Protein AF-W7TMN3-F1 (afdb_monomer_lite)

pLDDT: mean 76.14, std 17.93, range [36.78, 97.88]

Structure (mmCIF, N/CA/C/O backbone):
data_AF-W7TMN3-F1
#
_entry.id   AF-W7TMN3-F1
#
loop_
_atom_site.group_PDB
_atom_site.id
_atom_site.type_symbol
_atom_site.label_atom_id
_atom_site.label_alt_id
_atom_site.label_comp_id
_atom_site.label_asym_id
_atom_site.label_entity_id
_atom_site.label_seq_id
_atom_site.pdbx_PDB_ins_code
_atom_site.Cartn_x
_atom_site.Cartn_y
_atom_site.Cartn_z
_atom_site.occupancy
_atom_site.B_iso_or_equiv
_atom_site.auth_seq_id
_atom_site.auth_comp_id
_atom_site.auth_asym_id
_atom_site.auth_atom_id
_atom_site.pdbx_PDB_model_num
ATOM 1 N N . MET A 1 1 ? -14.476 29.965 60.003 1.00 55.06 1 MET A N 1
ATOM 2 C CA . MET A 1 1 ? -14.605 29.998 58.525 1.00 55.06 1 MET A CA 1
ATOM 3 C C . MET A 1 1 ? -13.441 29.318 57.793 1.00 55.06 1 MET A C 1
ATOM 5 O O . MET A 1 1 ? -13.710 28.668 56.795 1.00 55.06 1 MET A O 1
ATOM 9 N N . ALA A 1 2 ? -12.199 29.357 58.298 1.00 53.09 2 ALA A N 1
ATOM 10 C CA . ALA A 1 2 ? -11.033 28.747 57.635 1.00 53.09 2 ALA A CA 1
ATOM 11 C C . ALA A 1 2 ? -11.105 27.213 57.421 1.00 53.09 2 ALA A C 1
ATOM 13 O O . ALA A 1 2 ? -10.721 26.727 56.365 1.00 53.09 2 ALA A O 1
ATOM 14 N N . SER A 1 3 ? -11.663 26.445 58.366 1.00 49.44 3 SER A N 1
ATOM 15 C CA . SER A 1 3 ? -11.732 24.971 58.261 1.00 49.44 3 SER A CA 1
ATOM 16 C C . SER A 1 3 ? -12.619 24.472 57.104 1.00 49.44 3 SER A C 1
ATOM 18 O O . SER A 1 3 ? -12.283 23.483 56.460 1.00 49.44 3 SER A O 1
ATOM 20 N N . ARG A 1 4 ? -13.702 25.186 56.756 1.00 49.03 4 ARG A N 1
ATOM 21 C CA . ARG A 1 4 ? -14.599 24.778 55.656 1.00 49.03 4 ARG A CA 1
ATOM 22 C C . ARG A 1 4 ? -13.978 24.978 54.266 1.00 49.03 4 ARG A C 1
ATOM 24 O O . ARG A 1 4 ? -14.292 24.211 53.367 1.00 49.03 4 ARG A O 1
ATOM 31 N N . LEU A 1 5 ? -13.072 25.946 54.101 1.00 49.94 5 LEU A N 1
ATOM 32 C CA . LEU A 1 5 ? -12.351 26.179 52.840 1.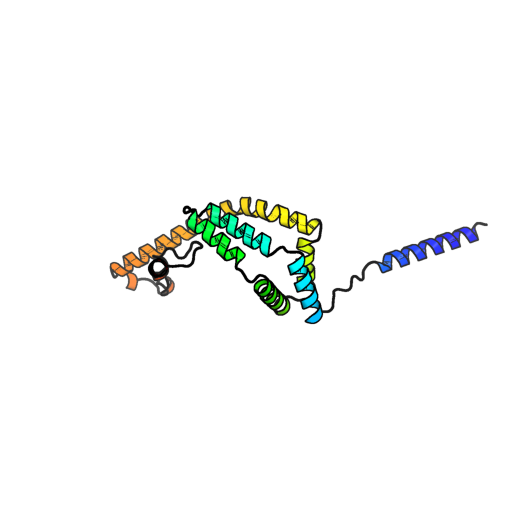00 49.94 5 LEU A CA 1
ATOM 33 C C . LEU A 1 5 ? -11.297 25.097 52.554 1.00 49.94 5 LEU A C 1
ATOM 35 O O . LEU A 1 5 ? -11.145 24.685 51.409 1.00 49.94 5 LEU A O 1
ATOM 39 N N . VAL A 1 6 ? -10.622 24.583 53.588 1.00 55.75 6 VAL A N 1
ATOM 40 C CA . VAL A 1 6 ? -9.603 23.526 53.438 1.00 55.75 6 VAL A CA 1
ATOM 41 C C . VAL A 1 6 ? -10.230 22.204 52.982 1.00 55.75 6 VAL A C 1
ATOM 43 O O . VAL A 1 6 ? -9.692 21.544 52.097 1.00 55.75 6 VAL A O 1
ATOM 46 N N . HIS A 1 7 ? -11.402 21.842 53.515 1.00 51.66 7 HIS A N 1
ATOM 47 C CA . HIS A 1 7 ? -12.110 20.624 53.101 1.00 51.66 7 HIS A CA 1
ATOM 48 C C . HIS A 1 7 ? -12.655 20.700 51.666 1.00 51.66 7 HIS A C 1
ATOM 50 O O . HIS A 1 7 ? -12.641 19.692 50.965 1.00 51.66 7 HIS A O 1
ATOM 56 N N . VAL A 1 8 ? -13.079 21.881 51.201 1.00 57.66 8 VAL A N 1
ATOM 57 C CA . VAL A 1 8 ? -13.569 22.078 49.824 1.00 57.66 8 VAL A CA 1
ATOM 58 C C . VAL A 1 8 ? -12.421 22.007 48.809 1.00 57.66 8 VAL A C 1
ATOM 60 O O . VAL A 1 8 ? -12.562 21.335 47.789 1.00 57.66 8 VAL A O 1
ATOM 63 N N . SER A 1 9 ? -11.258 22.598 49.108 1.00 56.47 9 SER A N 1
ATOM 64 C CA . SER A 1 9 ? -10.065 22.492 48.249 1.00 56.47 9 SER A CA 1
ATOM 65 C C . SER A 1 9 ? -9.496 21.067 48.182 1.00 56.47 9 SER A C 1
ATOM 67 O O . SER A 1 9 ? -9.050 20.637 47.119 1.00 56.47 9 SER A O 1
ATOM 69 N N . LEU A 1 10 ? -9.553 20.304 49.282 1.00 56.81 10 LEU A N 1
ATOM 70 C CA . LEU A 1 10 ? -9.118 18.900 49.312 1.00 56.81 10 LEU A CA 1
ATOM 71 C C . LEU A 1 10 ? -10.090 17.973 48.550 1.00 56.81 10 LEU A C 1
ATOM 73 O O . LEU A 1 10 ? -9.664 17.024 47.887 1.00 56.81 10 LEU A O 1
ATOM 77 N N . ALA A 1 11 ? -11.394 18.269 48.597 1.00 56.78 11 ALA A N 1
ATOM 78 C CA . ALA A 1 11 ? -12.420 17.531 47.861 1.00 56.78 11 ALA A CA 1
ATOM 79 C C . ALA A 1 11 ? -12.352 17.795 46.345 1.00 56.78 11 ALA A C 1
ATOM 81 O O . ALA A 1 11 ? -12.428 16.856 45.560 1.00 56.78 11 ALA A O 1
ATOM 82 N N . LEU A 1 12 ? -12.117 19.045 45.925 1.00 58.25 12 LEU A N 1
ATOM 83 C CA . LEU A 1 12 ? -11.944 19.408 44.510 1.00 58.25 12 LEU A CA 1
ATOM 84 C C . LEU A 1 12 ? -10.682 18.780 43.897 1.00 58.25 12 LEU A C 1
ATOM 86 O O . LEU A 1 12 ? -10.732 18.258 42.780 1.00 58.25 12 LEU A O 1
ATOM 90 N N . GLY A 1 13 ? -9.571 18.773 44.642 1.00 57.34 13 GLY A N 1
ATOM 91 C CA . GLY A 1 13 ? -8.316 18.153 44.208 1.00 57.34 13 GLY A CA 1
ATOM 92 C C . GLY A 1 13 ? -8.416 16.635 44.033 1.00 57.34 13 GLY A C 1
ATOM 93 O O . GLY A 1 13 ? -7.881 16.090 43.069 1.00 57.34 13 GLY A O 1
ATOM 94 N N . THR A 1 14 ? -9.155 15.950 44.910 1.00 59.56 14 THR A N 1
ATOM 95 C CA . THR A 1 14 ? -9.369 14.497 44.804 1.00 59.56 14 THR A CA 1
ATOM 96 C C . THR A 1 14 ? -10.313 14.131 43.656 1.00 59.56 14 THR A C 1
ATOM 98 O O . THR A 1 14 ? -10.029 13.176 42.935 1.00 59.56 14 THR A O 1
ATOM 101 N N . THR A 1 15 ? -11.360 14.920 43.382 1.00 60.28 15 THR A N 1
ATOM 102 C CA . THR A 1 15 ? -12.209 14.708 42.192 1.00 60.28 15 THR A CA 1
ATOM 103 C C . THR A 1 15 ? -11.473 14.926 40.867 1.00 60.28 15 THR A C 1
ATOM 105 O O . THR A 1 15 ? -11.705 14.176 39.920 1.00 60.28 15 THR A O 1
ATOM 108 N N . LEU A 1 16 ? -10.553 15.895 40.788 1.00 59.84 16 LEU A N 1
ATOM 109 C CA . LEU A 1 16 ? -9.778 16.156 39.567 1.00 59.84 16 LEU A CA 1
ATOM 110 C C . LEU A 1 16 ? -8.748 15.043 39.290 1.00 59.84 16 LEU A C 1
ATOM 112 O O . LEU A 1 16 ? -8.548 14.653 38.142 1.00 59.84 16 LEU A O 1
ATOM 116 N N . LEU A 1 17 ? -8.146 14.479 40.344 1.00 59.44 17 LEU A N 1
ATOM 117 C CA . LEU A 1 17 ? -7.195 13.366 40.238 1.00 59.44 17 LEU A CA 1
ATOM 118 C C . LEU A 1 17 ? -7.871 12.061 39.771 1.00 59.44 17 LEU A C 1
ATOM 120 O O . LEU A 1 17 ? -7.300 11.327 38.968 1.00 59.44 17 LEU A O 1
ATOM 124 N N . ILE A 1 18 ? -9.101 11.792 40.227 1.00 61.22 18 ILE A N 1
ATOM 125 C CA . ILE A 1 18 ? -9.889 10.616 39.814 1.00 61.22 18 ILE A CA 1
ATOM 126 C C . ILE A 1 18 ? -10.354 10.744 38.354 1.00 61.22 18 ILE A C 1
ATOM 128 O O . ILE A 1 18 ? -10.355 9.754 37.623 1.00 61.22 18 ILE A O 1
ATOM 132 N N . LEU A 1 19 ? -10.680 11.958 37.894 1.00 57.34 19 LEU A N 1
ATOM 133 C CA . LEU A 1 19 ? -11.064 12.203 36.501 1.00 57.34 19 LEU A CA 1
ATOM 134 C C . LEU A 1 19 ? -9.885 11.975 35.535 1.00 57.34 19 LEU A C 1
ATOM 136 O O . LEU A 1 19 ? -10.058 11.309 34.515 1.00 57.34 19 LEU A O 1
ATOM 140 N N . CYS A 1 20 ? -8.675 12.421 35.891 1.00 58.62 20 CYS A N 1
ATOM 141 C CA . CYS A 1 20 ? -7.462 12.186 35.095 1.00 58.62 20 CYS A CA 1
ATOM 142 C C . CYS A 1 20 ? -7.041 10.705 35.029 1.00 58.62 20 CYS A C 1
ATOM 144 O O . CYS A 1 20 ? -6.434 10.292 34.044 1.00 58.62 20 CYS A O 1
ATOM 146 N N . LEU A 1 21 ? -7.380 9.890 36.036 1.00 55.75 21 LEU A N 1
ATOM 147 C CA . LEU A 1 21 ? -7.047 8.458 36.050 1.00 55.75 21 LEU A CA 1
ATOM 148 C C . LEU A 1 21 ? -7.982 7.593 35.187 1.00 55.75 21 LEU A C 1
ATOM 150 O O . LEU A 1 21 ? -7.668 6.440 34.911 1.00 55.75 21 LEU A O 1
ATOM 154 N N . SER A 1 22 ? -9.123 8.132 34.749 1.00 51.69 22 SER A N 1
ATOM 155 C CA . SER A 1 22 ? -10.120 7.388 33.963 1.00 51.69 22 SER A CA 1
ATOM 156 C C . SER A 1 22 ? -9.860 7.376 32.447 1.00 51.69 22 SER A C 1
ATOM 158 O O . SER A 1 22 ? -10.603 6.745 31.699 1.00 51.69 22 SER A O 1
ATOM 160 N N . MET A 1 23 ? -8.804 8.050 31.978 1.00 59.22 23 MET A N 1
ATOM 161 C CA . MET A 1 23 ? -8.628 8.393 30.561 1.00 59.22 23 MET A CA 1
ATOM 162 C C . MET A 1 23 ? -7.771 7.426 29.721 1.00 59.22 23 MET A C 1
ATOM 164 O O . MET A 1 23 ? -7.556 7.704 28.546 1.00 59.22 23 MET A O 1
ATOM 168 N N . THR A 1 24 ? -7.286 6.294 30.247 1.00 50.84 24 THR A N 1
ATOM 169 C CA . THR A 1 24 ? -6.293 5.462 29.520 1.00 50.84 24 THR A CA 1
ATOM 170 C C . THR A 1 24 ? -6.592 3.963 29.469 1.00 50.84 24 THR A C 1
ATOM 172 O O . THR A 1 24 ? -5.691 3.135 29.561 1.00 50.84 24 THR A O 1
ATOM 175 N N . MET A 1 25 ? -7.848 3.588 29.238 1.00 48.00 25 MET A N 1
ATOM 176 C CA . MET A 1 25 ? -8.178 2.236 28.767 1.00 48.00 25 MET A CA 1
ATOM 177 C C . MET A 1 25 ? -8.953 2.324 27.452 1.00 48.00 25 MET A C 1
ATOM 179 O O . MET A 1 25 ? -10.128 1.974 27.370 1.00 48.00 25 MET A O 1
ATOM 183 N N . VAL A 1 26 ? -8.278 2.787 26.393 1.00 57.47 26 VAL A N 1
ATOM 184 C CA . VAL A 1 26 ? -8.628 2.336 25.040 1.00 57.47 26 VAL A CA 1
ATOM 185 C C . VAL A 1 26 ? -8.244 0.862 25.007 1.00 57.47 26 VAL A C 1
ATOM 187 O O . VAL A 1 26 ? -7.085 0.509 24.817 1.00 57.47 26 VAL A O 1
ATOM 190 N N . GLY A 1 27 ? -9.200 -0.003 25.338 1.00 60.56 27 GLY A N 1
ATOM 191 C CA . GLY A 1 27 ? -8.999 -1.438 25.242 1.00 60.56 27 GLY A CA 1
ATOM 192 C C . GLY A 1 27 ? -8.828 -1.801 23.776 1.00 60.56 27 GLY A C 1
ATOM 193 O O . GLY A 1 27 ? -9.780 -1.656 23.009 1.00 60.56 27 GLY A O 1
ATOM 194 N N . ALA A 1 28 ? -7.633 -2.264 23.404 1.00 73.50 28 ALA A N 1
ATOM 195 C CA . ALA A 1 28 ? -7.399 -2.881 22.106 1.00 73.50 28 ALA A CA 1
ATOM 196 C C . ALA A 1 28 ? -8.475 -3.949 21.870 1.00 73.50 28 ALA A C 1
ATOM 198 O O . ALA A 1 28 ? -8.784 -4.750 22.768 1.00 73.50 28 ALA A O 1
ATOM 199 N N . LEU A 1 29 ? -9.098 -3.937 20.690 1.00 85.69 29 LEU A N 1
ATOM 200 C CA . LEU A 1 29 ? -10.112 -4.930 20.365 1.00 85.69 29 LEU A CA 1
ATOM 201 C C . LEU A 1 29 ? -9.502 -6.332 20.520 1.00 85.69 29 LEU A C 1
ATOM 203 O O . LEU A 1 29 ? -8.389 -6.609 20.077 1.00 85.69 29 LEU A O 1
ATOM 207 N N . LYS A 1 30 ? -10.248 -7.255 21.141 1.00 93.00 30 LYS A N 1
ATOM 208 C CA . LYS A 1 30 ? -9.781 -8.640 21.298 1.00 93.00 30 LYS A CA 1
ATOM 209 C C . LYS A 1 30 ? -9.424 -9.229 19.935 1.00 93.00 30 LYS A C 1
ATOM 211 O O . LYS A 1 30 ? -10.191 -9.094 18.975 1.00 93.00 30 LYS A O 1
ATOM 216 N N . ASP A 1 31 ? -8.317 -9.954 19.872 1.00 95.56 31 ASP A N 1
ATOM 217 C CA . ASP A 1 31 ? -7.920 -10.638 18.654 1.00 95.56 31 ASP A CA 1
ATOM 218 C C . ASP A 1 31 ? -8.843 -11.831 18.354 1.00 95.56 31 ASP A C 1
ATOM 220 O O . ASP A 1 31 ? -8.793 -12.880 18.996 1.00 95.56 31 ASP A O 1
ATOM 224 N N . THR A 1 32 ? -9.778 -11.631 17.424 1.00 96.69 32 THR A N 1
ATOM 225 C CA . THR A 1 32 ? -10.747 -12.641 16.980 1.00 96.69 32 THR A CA 1
ATOM 226 C C . THR A 1 32 ? -11.020 -12.460 15.495 1.00 96.69 32 THR A C 1
ATOM 228 O O . THR A 1 32 ? -11.002 -11.335 14.996 1.00 96.69 32 THR A O 1
ATOM 231 N N . VAL A 1 33 ? -11.369 -13.543 14.795 1.00 96.50 33 VAL A N 1
ATOM 232 C CA . VAL A 1 33 ? -11.722 -13.497 13.362 1.00 96.50 33 VAL A CA 1
ATOM 233 C C . VAL A 1 33 ? -12.804 -12.449 13.083 1.00 96.50 33 VAL A C 1
ATOM 235 O O . VAL A 1 33 ? -12.682 -11.675 12.141 1.00 96.50 33 VAL A O 1
ATOM 238 N N . LYS A 1 34 ? -13.826 -12.358 13.943 1.00 96.56 34 LYS A N 1
ATOM 239 C CA . LYS A 1 34 ? -14.907 -11.372 13.810 1.00 96.56 34 LYS A CA 1
ATOM 240 C C . LYS A 1 34 ? -14.392 -9.927 13.867 1.00 96.56 34 LYS A C 1
ATOM 242 O O . LYS A 1 34 ? -14.814 -9.105 13.058 1.00 96.56 34 LYS A O 1
ATOM 247 N N . ASN A 1 35 ? -13.495 -9.619 14.804 1.00 96.50 35 ASN A N 1
ATOM 248 C CA . ASN A 1 35 ? -12.941 -8.269 14.940 1.00 96.50 35 ASN A CA 1
ATOM 249 C C . ASN A 1 35 ? -11.995 -7.935 13.784 1.00 96.50 35 ASN A C 1
ATOM 251 O O . ASN A 1 35 ? -12.101 -6.852 13.217 1.00 96.50 35 ASN A O 1
ATOM 255 N N . ARG A 1 36 ? -11.163 -8.893 13.360 1.00 97.56 36 ARG A N 1
ATOM 256 C CA . ARG A 1 36 ? -10.317 -8.744 12.170 1.00 97.56 36 ARG A CA 1
ATOM 257 C C . ARG A 1 36 ? -11.140 -8.495 10.910 1.00 97.56 36 ARG A C 1
ATOM 259 O O . ARG A 1 36 ? -10.787 -7.625 10.130 1.00 97.56 36 ARG A O 1
ATOM 266 N N . MET A 1 37 ? -12.255 -9.208 10.719 1.00 96.62 37 MET A N 1
ATOM 267 C CA . MET A 1 37 ? -13.150 -8.985 9.574 1.00 96.62 37 MET A CA 1
ATOM 268 C C . MET A 1 37 ? -13.705 -7.561 9.570 1.00 96.62 37 MET A C 1
ATOM 270 O O . MET A 1 37 ? -13.629 -6.888 8.548 1.00 96.62 37 MET A O 1
ATOM 274 N N . LYS A 1 38 ? -14.196 -7.085 10.721 1.00 96.00 38 LYS A N 1
ATOM 275 C CA . LYS A 1 38 ? -14.716 -5.719 10.861 1.00 96.00 38 LYS A CA 1
ATOM 276 C C . LYS A 1 38 ? -13.655 -4.666 10.518 1.00 96.00 38 LYS A C 1
ATOM 278 O O . LYS A 1 38 ? -13.958 -3.712 9.811 1.00 96.00 38 LYS A O 1
ATOM 283 N N . LEU A 1 39 ? -12.431 -4.834 11.014 1.00 96.00 39 LEU A N 1
ATOM 284 C CA . LEU A 1 39 ? -11.341 -3.896 10.743 1.00 96.00 39 LEU A CA 1
ATOM 285 C C . LEU A 1 39 ? -10.843 -3.991 9.298 1.00 96.00 39 LEU A C 1
ATOM 287 O O . LEU A 1 39 ? -10.583 -2.969 8.683 1.00 96.00 39 LEU A O 1
ATOM 291 N N . ALA A 1 40 ? -10.766 -5.188 8.716 1.00 95.25 40 ALA A N 1
ATOM 292 C CA . ALA A 1 40 ? -10.422 -5.347 7.306 1.00 95.25 40 ALA A CA 1
ATOM 293 C C . ALA A 1 40 ? -11.444 -4.643 6.396 1.00 95.25 40 ALA A C 1
ATOM 295 O O . ALA A 1 40 ? -11.053 -3.974 5.445 1.00 95.25 40 ALA A O 1
ATOM 296 N N . ASP A 1 41 ? -12.740 -4.734 6.713 1.00 93.75 41 ASP A N 1
ATOM 297 C CA . ASP A 1 41 ? -13.782 -3.988 5.999 1.00 93.75 41 ASP A CA 1
ATOM 298 C C . ASP A 1 41 ? -13.612 -2.473 6.137 1.00 93.75 41 ASP A C 1
ATOM 300 O O . ASP A 1 41 ? -13.721 -1.750 5.148 1.00 93.75 41 ASP A O 1
ATOM 304 N N . GLN A 1 42 ? -13.295 -1.993 7.342 1.00 93.12 42 GLN A N 1
ATOM 305 C CA . GLN A 1 42 ? -13.015 -0.577 7.573 1.00 93.12 42 GLN A CA 1
ATOM 306 C C . GLN A 1 42 ? -11.780 -0.107 6.793 1.00 93.12 42 GLN A C 1
ATOM 308 O O . GLN A 1 42 ? -11.830 0.934 6.149 1.00 93.12 42 GLN A O 1
ATOM 313 N N . TYR A 1 43 ? -10.698 -0.883 6.794 1.00 91.69 43 TYR A N 1
ATOM 314 C CA . TYR A 1 43 ? -9.493 -0.571 6.030 1.00 91.69 43 TYR A CA 1
ATOM 315 C C . TYR A 1 43 ? -9.779 -0.461 4.530 1.00 91.69 43 TYR A C 1
ATOM 317 O O . TYR A 1 43 ? -9.356 0.499 3.898 1.00 91.69 43 TYR A O 1
ATOM 325 N N . ILE A 1 44 ? -10.513 -1.424 3.962 1.00 90.75 44 ILE A N 1
ATOM 326 C CA . ILE A 1 44 ? -10.881 -1.418 2.538 1.00 90.75 44 ILE A CA 1
ATOM 327 C C . ILE A 1 44 ? -11.778 -0.218 2.206 1.00 90.75 44 ILE A C 1
ATOM 329 O O . ILE A 1 44 ? -11.703 0.308 1.104 1.00 90.75 44 ILE A O 1
ATOM 333 N N . PHE A 1 45 ? -12.619 0.224 3.143 1.00 86.06 45 PHE A N 1
ATOM 334 C CA . PHE A 1 45 ? -13.438 1.420 2.963 1.00 86.06 45 PHE A CA 1
ATOM 335 C C . PHE A 1 45 ? -12.612 2.715 3.017 1.00 86.06 45 PHE A C 1
ATOM 337 O O . PHE A 1 45 ? -12.863 3.639 2.249 1.00 86.06 45 PHE A O 1
ATOM 344 N N . GLU A 1 46 ? -11.640 2.799 3.925 1.00 83.56 46 GLU A N 1
ATOM 345 C CA . GLU A 1 46 ? -10.801 3.991 4.104 1.00 83.56 46 GLU A CA 1
ATOM 346 C C . GLU A 1 46 ? -9.668 4.102 3.076 1.00 83.56 46 GLU A C 1
ATOM 348 O O . GLU A 1 46 ? -9.172 5.202 2.826 1.00 83.56 46 GLU A O 1
ATOM 353 N N . ASN A 1 47 ? -9.256 2.982 2.484 1.00 81.12 47 ASN A N 1
ATOM 354 C CA . ASN A 1 47 ? -8.234 2.931 1.452 1.00 81.12 47 ASN A CA 1
ATOM 355 C C . ASN A 1 47 ? -8.897 2.739 0.077 1.00 81.12 47 ASN A C 1
ATOM 357 O O . ASN A 1 47 ? -9.353 1.630 -0.203 1.00 81.12 47 ASN A O 1
ATOM 361 N N . PRO A 1 48 ? -8.950 3.765 -0.794 1.00 75.81 48 PRO A N 1
ATOM 362 C CA . PRO A 1 48 ? -9.630 3.681 -2.083 1.00 75.81 48 PRO A CA 1
ATOM 363 C C . PRO A 1 48 ? -8.823 2.806 -3.056 1.00 75.81 48 PRO A C 1
ATOM 365 O O . PRO A 1 48 ? -8.054 3.291 -3.886 1.00 75.81 48 PRO A O 1
ATOM 368 N N . VAL A 1 49 ? -8.968 1.483 -2.930 1.00 76.81 49 VAL A N 1
ATOM 369 C CA . VAL A 1 49 ? -8.229 0.479 -3.713 1.00 76.81 49 VAL A CA 1
ATOM 370 C C . VAL A 1 49 ? -8.425 0.708 -5.211 1.00 76.81 49 VAL A C 1
ATOM 372 O O . VAL A 1 49 ? -7.466 0.617 -5.973 1.00 76.81 49 VAL A O 1
ATOM 375 N N . GLU A 1 50 ? -9.640 1.061 -5.621 1.00 78.00 50 GLU A N 1
ATOM 376 C CA . GLU A 1 50 ? -10.000 1.395 -6.998 1.00 78.00 50 GLU A CA 1
ATOM 377 C C . GLU A 1 50 ? -9.194 2.593 -7.512 1.00 78.00 50 GLU A C 1
ATOM 379 O O . GLU A 1 50 ? -8.546 2.497 -8.553 1.00 78.00 50 GLU A O 1
ATOM 384 N N . GLU A 1 51 ? -9.174 3.693 -6.754 1.00 80.38 51 GLU A N 1
ATOM 385 C CA . GLU A 1 51 ? -8.451 4.917 -7.119 1.00 80.38 51 GLU A CA 1
ATOM 386 C C . GLU A 1 51 ? -6.940 4.665 -7.184 1.00 80.38 51 GLU A C 1
ATOM 388 O O . GLU A 1 51 ? -6.262 5.126 -8.103 1.00 80.38 51 GLU A O 1
ATOM 393 N N . ASN A 1 52 ? -6.410 3.860 -6.261 1.00 80.94 52 ASN A N 1
ATOM 394 C CA . ASN A 1 52 ? -5.005 3.465 -6.274 1.00 80.94 52 ASN A CA 1
ATOM 395 C C . ASN A 1 52 ? -4.659 2.615 -7.506 1.00 80.94 52 ASN A C 1
ATOM 397 O O . ASN A 1 52 ? -3.631 2.848 -8.145 1.00 80.94 52 ASN A O 1
ATOM 401 N N . MET A 1 53 ? -5.498 1.636 -7.859 1.00 81.12 53 MET A N 1
ATOM 402 C CA . MET A 1 53 ? -5.297 0.794 -9.044 1.00 81.12 53 MET A CA 1
ATOM 403 C C . MET A 1 53 ? -5.381 1.609 -10.335 1.00 81.12 53 MET A C 1
ATOM 405 O O . MET A 1 53 ? -4.530 1.461 -11.215 1.00 81.12 53 MET A O 1
ATOM 409 N N . GLU A 1 54 ? -6.350 2.515 -10.424 1.00 83.38 54 GLU A N 1
ATOM 410 C CA . GLU A 1 54 ? -6.490 3.431 -11.549 1.00 83.38 54 GLU A CA 1
ATOM 411 C C . GLU A 1 54 ? -5.289 4.382 -11.653 1.00 83.38 54 GLU A C 1
ATOM 413 O O . GLU A 1 54 ? -4.722 4.560 -12.732 1.00 83.38 54 GLU A O 1
ATOM 418 N N . GLY A 1 55 ? -4.837 4.945 -10.530 1.00 82.12 55 GLY A N 1
ATOM 419 C CA . GLY A 1 55 ? -3.654 5.798 -10.460 1.00 82.12 55 GLY A CA 1
ATOM 420 C C . GLY A 1 55 ? -2.388 5.081 -10.933 1.00 82.12 55 GLY A C 1
ATOM 421 O O . GLY A 1 55 ? -1.636 5.626 -11.747 1.00 82.12 55 GLY A O 1
ATOM 422 N N . MET A 1 56 ? -2.176 3.834 -10.500 1.00 80.81 56 MET A N 1
ATOM 423 C CA . MET A 1 56 ? -1.067 2.999 -10.975 1.00 80.81 56 MET A CA 1
ATOM 424 C C . MET A 1 56 ? -1.154 2.733 -12.479 1.00 80.81 56 MET A C 1
ATOM 426 O O . MET A 1 56 ? -0.152 2.864 -13.186 1.00 80.81 56 MET A O 1
ATOM 430 N N . ALA A 1 57 ? -2.341 2.411 -12.993 1.00 84.25 57 ALA A N 1
ATOM 431 C CA . ALA A 1 57 ? -2.526 2.201 -14.421 1.00 84.25 57 ALA A CA 1
ATOM 432 C C . ALA A 1 57 ? -2.286 3.481 -15.228 1.00 84.25 57 ALA A C 1
ATOM 434 O O . ALA A 1 57 ? -1.613 3.434 -16.256 1.00 84.25 57 ALA A O 1
ATOM 435 N N . ARG A 1 58 ? -2.734 4.644 -14.739 1.00 83.56 58 ARG A N 1
ATOM 436 C CA . ARG A 1 58 ? -2.438 5.950 -15.347 1.00 83.56 58 ARG A CA 1
ATOM 437 C C . ARG A 1 58 ? -0.939 6.222 -15.411 1.00 83.56 58 ARG A C 1
ATOM 439 O O . ARG A 1 58 ? -0.451 6.640 -16.458 1.00 83.56 58 ARG A O 1
ATOM 446 N N . GLN A 1 59 ? -0.197 5.923 -14.347 1.00 82.12 59 GLN A N 1
ATOM 447 C CA . GLN A 1 59 ? 1.266 6.031 -14.352 1.00 82.12 59 GLN A CA 1
ATOM 448 C C . GLN A 1 59 ? 1.924 5.064 -15.344 1.00 82.12 59 GLN A C 1
ATOM 450 O O . GLN A 1 59 ? 2.901 5.424 -16.001 1.00 82.12 59 GLN A O 1
ATOM 455 N N . HIS A 1 60 ? 1.383 3.854 -15.491 1.00 80.31 60 HIS A N 1
ATOM 456 C CA . HIS A 1 60 ? 1.863 2.899 -16.486 1.00 80.31 60 HIS A CA 1
ATOM 457 C C . HIS A 1 60 ? 1.603 3.395 -17.916 1.00 80.31 60 HIS A C 1
ATOM 459 O O . HIS A 1 60 ? 2.510 3.381 -18.747 1.00 80.31 60 HIS A O 1
ATOM 465 N N . MET A 1 61 ? 0.408 3.932 -18.180 1.00 85.94 61 MET A N 1
ATOM 466 C CA . MET A 1 61 ? 0.020 4.476 -19.483 1.00 85.94 61 MET A CA 1
ATOM 467 C C . MET A 1 61 ? 0.932 5.605 -19.970 1.00 85.94 61 MET A C 1
ATOM 469 O O . MET A 1 61 ? 1.160 5.702 -21.172 1.00 85.94 61 MET A O 1
ATOM 473 N N . LEU A 1 62 ? 1.495 6.430 -19.076 1.00 85.00 62 LEU A N 1
ATOM 474 C CA . LEU A 1 62 ? 2.454 7.483 -19.454 1.00 85.00 62 LEU A CA 1
ATOM 475 C C . LEU A 1 62 ? 3.705 6.932 -20.155 1.00 85.00 62 LEU A C 1
ATOM 477 O O . LEU A 1 62 ? 4.368 7.660 -20.890 1.00 85.00 62 LEU A O 1
ATOM 481 N N . LYS A 1 63 ? 4.026 5.655 -19.931 1.00 84.38 63 LYS A N 1
ATOM 482 C CA . LYS A 1 63 ? 5.176 4.966 -20.527 1.00 84.38 63 LYS A CA 1
ATOM 483 C C . LYS A 1 63 ? 4.800 4.150 -21.769 1.00 84.38 63 LYS A C 1
ATOM 485 O O . LYS A 1 63 ? 5.690 3.594 -22.406 1.00 84.38 63 LYS A O 1
ATOM 490 N N . MET A 1 64 ? 3.513 4.063 -22.115 1.00 85.56 64 MET A N 1
ATOM 491 C CA . MET A 1 64 ? 3.028 3.279 -23.253 1.00 85.56 64 MET A CA 1
ATOM 492 C C . MET A 1 64 ? 2.954 4.155 -24.511 1.00 85.56 64 MET A C 1
ATOM 494 O O . MET A 1 64 ? 2.245 5.166 -24.494 1.00 85.56 64 MET A O 1
ATOM 498 N N . PRO A 1 65 ? 3.635 3.793 -25.613 1.00 83.12 65 PRO A N 1
ATOM 499 C CA . PRO A 1 65 ? 3.642 4.598 -26.831 1.00 83.12 65 PRO A CA 1
ATOM 500 C C . PRO A 1 65 ? 2.312 4.532 -27.602 1.00 83.12 65 PRO A C 1
ATOM 502 O O . PRO A 1 65 ? 1.847 5.570 -28.081 1.00 83.12 65 PRO A O 1
ATOM 505 N N . ASP A 1 66 ? 1.657 3.366 -27.673 1.00 93.25 66 ASP A N 1
ATOM 506 C CA . ASP A 1 66 ? 0.445 3.158 -28.479 1.00 93.25 66 ASP A CA 1
ATOM 507 C C . ASP A 1 66 ? -0.836 3.650 -27.759 1.00 93.25 66 ASP A C 1
ATOM 509 O O . ASP A 1 66 ? -1.186 3.149 -26.686 1.00 93.25 66 ASP A O 1
ATOM 513 N N . PRO A 1 67 ? -1.585 4.611 -28.338 1.00 89.19 67 PRO A N 1
ATOM 514 C CA . PRO A 1 67 ? -2.892 5.024 -27.828 1.00 89.19 67 PRO A CA 1
ATOM 515 C C . PRO A 1 67 ? -3.915 3.895 -27.656 1.00 89.19 67 PRO A C 1
ATOM 517 O O . PRO A 1 67 ? -4.713 3.956 -26.722 1.00 89.19 67 PRO A O 1
ATOM 520 N N . LYS A 1 68 ? -3.905 2.877 -28.523 1.00 91.62 68 LYS A N 1
ATOM 521 C CA . LYS A 1 68 ? -4.861 1.762 -28.473 1.00 91.62 68 LYS A CA 1
ATOM 522 C C . LYS A 1 68 ? -4.605 0.845 -27.285 1.00 91.62 68 LYS A C 1
ATOM 524 O O . LYS A 1 68 ? -5.557 0.406 -26.647 1.00 91.62 68 LYS A O 1
ATOM 529 N N . GLU A 1 69 ? -3.339 0.592 -26.961 1.00 90.31 69 GLU A N 1
ATOM 530 C CA . GLU A 1 69 ? -2.960 -0.185 -25.777 1.00 90.31 69 GLU A CA 1
ATOM 531 C C . GLU A 1 69 ? -3.362 0.540 -24.487 1.00 90.31 69 GLU A C 1
ATOM 533 O O . GLU A 1 69 ? -3.906 -0.083 -23.575 1.00 90.31 69 GLU A O 1
ATOM 538 N N . ARG A 1 70 ? -3.179 1.870 -24.435 1.00 90.69 70 ARG A N 1
ATOM 539 C CA . ARG A 1 70 ? -3.644 2.698 -23.308 1.00 90.69 70 ARG A CA 1
ATOM 540 C C . ARG A 1 70 ? -5.159 2.609 -23.128 1.00 90.69 70 ARG A C 1
ATOM 542 O O . ARG A 1 70 ? -5.645 2.414 -22.018 1.00 90.69 70 ARG A O 1
ATOM 549 N N . GLU A 1 71 ? -5.910 2.714 -24.221 1.00 89.50 71 GLU A N 1
ATOM 550 C CA . GLU A 1 71 ? -7.370 2.609 -24.195 1.00 89.50 71 GLU A CA 1
ATOM 551 C C . GLU A 1 71 ? -7.837 1.201 -23.784 1.00 89.50 71 GLU A C 1
ATOM 553 O O . GLU A 1 71 ? -8.772 1.056 -22.998 1.00 89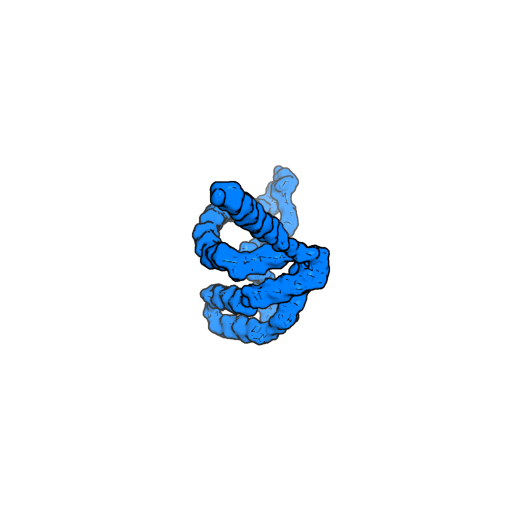.50 71 GLU A O 1
ATOM 558 N N . GLN A 1 72 ? -7.156 0.154 -24.261 1.00 89.75 72 GLN A N 1
ATOM 559 C CA . GLN A 1 72 ? -7.449 -1.225 -23.876 1.00 89.75 72 GLN A CA 1
ATOM 560 C C . GLN A 1 72 ? -7.190 -1.473 -22.388 1.00 89.75 72 GLN A C 1
ATOM 562 O O . GLN A 1 72 ? -8.010 -2.118 -21.736 1.00 89.75 72 GLN A O 1
ATOM 567 N N . LEU A 1 73 ? -6.090 -0.949 -21.839 1.00 88.50 73 LEU A N 1
ATOM 568 C CA . LEU A 1 73 ? -5.805 -1.037 -20.409 1.00 88.50 73 LEU A CA 1
ATOM 569 C C . LEU A 1 73 ? -6.922 -0.386 -19.586 1.00 88.50 73 LEU A C 1
ATOM 571 O O . LEU A 1 73 ? -7.370 -0.983 -18.610 1.00 88.50 73 LEU A O 1
ATOM 575 N N . MET A 1 74 ? -7.424 0.780 -20.006 1.00 87.25 74 MET A N 1
ATOM 576 C CA . MET A 1 74 ? -8.532 1.424 -19.301 1.00 87.25 74 MET A CA 1
ATOM 577 C C . MET A 1 74 ? -9.821 0.608 -19.345 1.00 87.25 74 MET A C 1
ATOM 579 O O . MET A 1 74 ? -10.429 0.392 -18.299 1.00 87.25 74 MET A O 1
ATOM 583 N N . ARG A 1 75 ? -10.192 0.075 -20.515 1.00 89.12 75 ARG A N 1
ATOM 584 C CA . ARG A 1 75 ? -11.350 -0.825 -20.631 1.00 89.12 75 ARG A CA 1
ATOM 585 C C . ARG A 1 75 ? -11.206 -2.054 -19.735 1.00 89.12 75 ARG A C 1
ATOM 587 O O . ARG A 1 75 ? -12.162 -2.451 -19.082 1.00 89.12 75 ARG A O 1
ATOM 594 N N . ASN A 1 76 ? -10.010 -2.638 -19.661 1.00 88.75 76 ASN A N 1
ATOM 595 C CA . ASN A 1 76 ? -9.767 -3.793 -18.799 1.00 88.75 76 ASN A CA 1
ATOM 596 C C . ASN A 1 76 ? -9.989 -3.448 -17.317 1.00 88.75 76 ASN A C 1
ATOM 598 O O . ASN A 1 76 ? -10.610 -4.237 -16.606 1.00 88.75 76 ASN A O 1
ATOM 602 N N . LEU A 1 77 ? -9.536 -2.275 -16.856 1.00 87.38 77 LEU A N 1
ATOM 603 C CA . LEU A 1 77 ? -9.761 -1.828 -15.475 1.00 87.38 77 LEU A CA 1
ATOM 604 C C . LEU A 1 77 ? -11.247 -1.644 -15.157 1.00 87.38 77 LEU A C 1
ATOM 606 O O . LEU A 1 77 ? -11.683 -2.043 -14.083 1.00 87.38 77 LEU A O 1
ATOM 610 N N . GLU A 1 78 ? -12.027 -1.096 -16.092 1.00 87.31 78 GLU A N 1
ATOM 611 C CA . GLU A 1 78 ? -13.478 -0.920 -15.932 1.00 87.31 78 GLU A CA 1
ATOM 612 C C . GLU A 1 78 ? -14.229 -2.257 -15.817 1.00 87.31 78 GLU A C 1
ATOM 614 O O . GLU A 1 78 ? -15.286 -2.324 -15.193 1.00 87.31 78 GLU A O 1
ATOM 619 N N . THR A 1 79 ? -13.682 -3.336 -16.389 1.00 90.00 79 THR A N 1
ATOM 620 C CA . THR A 1 79 ? -14.281 -4.683 -16.332 1.00 90.00 79 THR A CA 1
ATOM 621 C C . THR A 1 79 ? -13.894 -5.497 -15.096 1.00 90.00 79 THR A C 1
ATOM 623 O O . THR A 1 79 ? -14.369 -6.624 -14.937 1.00 90.00 79 THR A O 1
ATOM 626 N N . LEU A 1 80 ? -13.028 -4.973 -14.223 1.00 88.69 80 LEU A N 1
ATOM 627 C CA . LEU A 1 80 ? -12.598 -5.696 -13.029 1.00 88.69 80 LEU A CA 1
ATOM 628 C C . LEU A 1 80 ? -13.763 -5.902 -12.053 1.00 88.69 80 LEU A C 1
ATOM 630 O O . LEU A 1 80 ? -14.454 -4.960 -11.665 1.00 88.69 80 LEU A O 1
ATOM 634 N N . ASP A 1 81 ? -13.928 -7.142 -11.581 1.00 92.06 81 ASP A N 1
ATOM 635 C CA . ASP A 1 81 ? -14.823 -7.453 -10.464 1.00 92.06 81 ASP A CA 1
ATOM 636 C C . ASP A 1 81 ? -14.207 -6.926 -9.158 1.00 92.06 81 ASP A C 1
ATOM 638 O O . ASP A 1 81 ? -13.522 -7.642 -8.416 1.00 92.06 81 ASP A O 1
ATOM 642 N N . MET A 1 82 ? -14.447 -5.643 -8.881 1.00 88.19 82 MET A N 1
ATOM 643 C CA . MET A 1 82 ? -13.950 -4.989 -7.672 1.00 88.19 82 MET A CA 1
ATOM 644 C C . MET A 1 82 ? -14.516 -5.615 -6.400 1.00 88.19 82 MET A C 1
ATOM 646 O O . MET A 1 82 ? -13.842 -5.630 -5.370 1.00 88.19 82 MET A O 1
ATOM 650 N N . ASP A 1 83 ? -15.699 -6.227 -6.448 1.00 90.75 83 ASP A N 1
ATOM 651 C CA . ASP A 1 83 ? -16.222 -6.945 -5.292 1.00 90.75 83 ASP A CA 1
ATOM 652 C C . ASP A 1 83 ? -15.420 -8.218 -5.022 1.00 90.75 83 ASP A C 1
ATOM 654 O O . ASP A 1 83 ? -15.171 -8.553 -3.860 1.00 90.75 83 ASP A O 1
ATOM 658 N N . HIS A 1 84 ? -14.971 -8.927 -6.060 1.00 92.69 84 HIS A N 1
ATOM 659 C CA . HIS A 1 84 ? -14.045 -10.042 -5.892 1.00 92.69 84 HIS A CA 1
ATOM 660 C C . HIS A 1 84 ? -12.705 -9.582 -5.324 1.00 92.69 84 HIS A C 1
ATOM 662 O O . HIS A 1 84 ? -12.239 -10.187 -4.356 1.00 92.69 84 HIS A O 1
ATOM 668 N N . VAL A 1 85 ? -12.143 -8.481 -5.837 1.00 90.25 85 VAL A N 1
ATOM 669 C CA . VAL A 1 85 ? -10.903 -7.882 -5.313 1.00 90.25 85 VAL A CA 1
ATOM 670 C C . VAL A 1 85 ? -11.042 -7.548 -3.823 1.00 90.25 85 VAL A C 1
ATOM 672 O O . VAL A 1 85 ? -10.203 -7.939 -3.010 1.00 90.25 85 VAL A O 1
ATOM 675 N N . ARG A 1 86 ? -12.140 -6.905 -3.414 1.00 90.56 86 ARG A N 1
ATOM 676 C CA . ARG A 1 86 ? -12.412 -6.600 -1.999 1.00 90.56 86 ARG A CA 1
ATOM 677 C C . ARG A 1 86 ? -12.517 -7.869 -1.152 1.00 90.56 86 ARG A C 1
ATOM 679 O O . ARG A 1 86 ? -11.955 -7.923 -0.058 1.00 90.56 86 ARG A O 1
ATOM 686 N N . ARG A 1 87 ? -13.185 -8.919 -1.651 1.00 93.69 87 ARG A N 1
ATOM 687 C CA . ARG A 1 87 ? -13.309 -10.207 -0.941 1.00 93.69 87 ARG A CA 1
ATOM 688 C C . ARG A 1 87 ? -11.954 -10.884 -0.725 1.00 93.69 87 ARG A C 1
ATOM 690 O O . ARG A 1 87 ? -11.692 -11.331 0.394 1.00 93.69 87 ARG A O 1
ATOM 697 N N . ILE A 1 88 ? -11.102 -10.962 -1.750 1.00 95.00 88 ILE A N 1
ATOM 698 C CA . ILE A 1 88 ? -9.778 -11.596 -1.622 1.00 95.00 88 ILE A CA 1
ATOM 699 C C . ILE A 1 88 ? -8.853 -10.779 -0.714 1.00 95.00 88 ILE A C 1
ATOM 701 O O . ILE A 1 88 ? -8.173 -11.364 0.129 1.00 95.00 88 ILE A O 1
ATOM 705 N N . THR A 1 89 ? -8.903 -9.445 -0.797 1.00 91.88 89 THR A N 1
ATOM 706 C CA . THR A 1 89 ? -8.141 -8.544 0.078 1.00 91.88 89 THR A CA 1
ATOM 707 C C . THR A 1 89 ? -8.552 -8.739 1.529 1.00 91.88 89 THR A C 1
ATOM 709 O O . THR A 1 89 ? -7.708 -9.030 2.373 1.00 91.88 89 THR A O 1
ATOM 712 N N . ARG A 1 90 ? -9.859 -8.701 1.820 1.00 95.00 90 ARG A N 1
ATOM 713 C CA . ARG A 1 90 ? -10.387 -8.962 3.165 1.00 95.00 90 ARG A CA 1
ATOM 714 C C . ARG A 1 90 ? -9.924 -10.315 3.695 1.00 95.00 90 ARG A C 1
ATOM 716 O O . ARG A 1 90 ? -9.476 -10.408 4.835 1.00 95.00 90 ARG A O 1
ATOM 723 N N . HIS A 1 91 ? -10.029 -11.365 2.880 1.00 96.44 91 HIS A N 1
ATOM 724 C CA . HIS A 1 91 ? -9.624 -12.709 3.284 1.00 96.44 91 HIS A CA 1
ATOM 725 C C . HIS A 1 91 ? -8.130 -12.774 3.627 1.00 96.44 91 HIS A C 1
ATOM 727 O O . HIS A 1 91 ? -7.766 -13.312 4.674 1.00 96.44 91 HIS A O 1
ATOM 733 N N . ALA A 1 92 ? -7.273 -12.193 2.784 1.00 97.25 92 ALA A N 1
ATOM 734 C CA . ALA A 1 92 ? -5.838 -12.123 3.032 1.00 97.25 92 ALA A CA 1
ATOM 735 C C . ALA A 1 92 ? -5.529 -11.347 4.321 1.00 97.25 92 ALA A C 1
ATOM 737 O O . ALA A 1 92 ? -4.770 -11.828 5.160 1.00 97.25 92 ALA A O 1
ATOM 738 N N . MET A 1 93 ? -6.177 -10.200 4.530 1.00 96.25 93 MET A N 1
ATOM 739 C CA . MET A 1 93 ? -5.974 -9.387 5.726 1.00 96.25 93 MET A CA 1
ATOM 740 C C . MET A 1 93 ? -6.338 -10.138 7.009 1.00 96.25 93 MET A C 1
ATOM 742 O O . MET A 1 93 ? -5.539 -10.196 7.937 1.00 96.25 93 MET A O 1
ATOM 746 N N . VAL A 1 94 ? -7.509 -10.780 7.051 1.00 97.75 94 VAL A N 1
ATOM 747 C CA . VAL A 1 94 ? -7.966 -11.547 8.225 1.00 97.75 94 VAL A CA 1
ATOM 748 C C . VAL A 1 94 ? -7.045 -12.731 8.529 1.00 97.75 94 VAL A C 1
ATOM 750 O O . VAL A 1 94 ? -6.839 -13.077 9.697 1.00 97.75 94 VAL A O 1
ATOM 753 N N . LYS A 1 95 ? -6.497 -13.358 7.482 1.00 97.81 95 LYS A N 1
ATOM 754 C CA . LYS A 1 95 ? -5.584 -14.498 7.591 1.00 97.81 95 LYS A CA 1
ATOM 755 C C . LYS A 1 95 ? -4.216 -14.103 8.145 1.00 97.81 95 LYS A C 1
ATOM 757 O O . LYS A 1 95 ? -3.642 -14.879 8.905 1.00 97.81 95 LYS A O 1
ATOM 762 N N . HIS A 1 96 ? -3.693 -12.947 7.747 1.00 97.88 96 HIS A N 1
ATOM 763 C CA . HIS A 1 96 ? -2.302 -12.577 8.006 1.00 97.88 96 HIS A CA 1
ATOM 764 C C . HIS A 1 96 ? -2.114 -11.561 9.130 1.00 97.88 96 HIS A C 1
ATOM 766 O O . HIS A 1 96 ? -1.063 -11.588 9.759 1.00 97.88 96 HIS A O 1
ATOM 772 N N . PHE A 1 97 ? -3.113 -10.725 9.414 1.00 97.44 97 PHE A N 1
ATOM 773 C CA . PHE A 1 97 ? -3.004 -9.672 10.418 1.00 97.44 97 PHE A CA 1
ATOM 774 C C . PHE A 1 97 ? -3.869 -9.951 11.643 1.00 97.44 97 PHE A C 1
ATOM 776 O O . PHE A 1 97 ? -4.963 -10.520 11.565 1.00 97.44 97 PHE A O 1
ATOM 783 N N . THR A 1 98 ? -3.364 -9.523 12.788 1.00 97.44 98 THR A N 1
ATOM 784 C CA . THR A 1 98 ? -4.085 -9.422 14.054 1.00 97.44 98 THR A CA 1
ATOM 785 C C . THR A 1 98 ? -4.977 -8.183 14.075 1.00 97.44 98 THR A C 1
ATOM 787 O O . THR A 1 98 ? -4.868 -7.285 13.239 1.00 97.44 98 THR A O 1
ATOM 790 N N . THR A 1 99 ? -5.881 -8.113 15.050 1.00 97.12 99 THR A N 1
ATOM 791 C CA . THR A 1 99 ? -6.712 -6.921 15.264 1.00 97.12 99 THR A CA 1
ATOM 792 C C . THR A 1 99 ? -5.878 -5.648 15.491 1.00 97.12 99 THR A C 1
ATOM 794 O O . THR A 1 99 ? -6.204 -4.612 14.922 1.00 97.12 99 THR A O 1
ATOM 797 N N . GLU A 1 100 ? -4.786 -5.721 16.259 1.00 95.38 100 GLU A N 1
ATOM 798 C CA . GLU A 1 100 ? -3.924 -4.565 16.561 1.00 95.38 100 GLU A CA 1
ATOM 799 C C . GLU A 1 100 ? -3.199 -4.042 15.311 1.00 95.38 100 GLU A C 1
ATOM 801 O O . GLU A 1 100 ? -3.170 -2.839 15.055 1.00 95.38 100 GLU A O 1
ATOM 806 N N . GLU A 1 101 ? -2.679 -4.941 14.473 1.00 95.31 101 GLU A N 1
ATOM 807 C CA . GLU A 1 101 ? -2.021 -4.565 13.216 1.00 95.31 101 GLU A CA 1
ATOM 808 C C . GLU A 1 101 ? -3.008 -3.934 12.227 1.00 95.31 101 GLU A C 1
ATOM 810 O O . GLU A 1 101 ? -2.669 -2.972 11.539 1.00 95.31 101 GLU A O 1
ATOM 815 N N . LEU A 1 102 ? -4.247 -4.433 12.173 1.00 95.50 102 LEU A N 1
ATOM 816 C CA . LEU A 1 102 ? -5.295 -3.844 11.338 1.00 95.50 102 LEU A CA 1
ATOM 817 C C . LEU A 1 102 ? -5.705 -2.451 11.829 1.00 95.50 102 LEU A C 1
ATOM 819 O O . LEU A 1 102 ? -5.861 -1.550 11.007 1.00 95.50 102 LEU A O 1
ATOM 823 N N . GLU A 1 103 ? -5.838 -2.245 13.143 1.00 93.38 103 GLU A N 1
ATOM 824 C CA . GLU A 1 103 ? -6.073 -0.913 13.722 1.00 93.38 103 GLU A CA 1
ATOM 825 C C . GLU A 1 103 ? -4.928 0.045 13.389 1.00 93.38 103 GLU A C 1
ATOM 827 O O . GLU A 1 103 ? -5.166 1.185 12.989 1.00 93.38 103 GLU A O 1
ATOM 832 N N . PHE A 1 104 ? -3.681 -0.418 13.495 1.00 92.19 104 PHE A N 1
ATOM 833 C CA . PHE A 1 104 ? -2.523 0.379 13.113 1.00 92.19 104 PHE A CA 1
ATOM 834 C C . PHE A 1 104 ? -2.562 0.766 11.629 1.00 92.19 104 PHE A C 1
ATOM 836 O O . PHE A 1 104 ? -2.391 1.941 11.295 1.00 92.19 104 PHE A O 1
ATOM 843 N N . LEU A 1 105 ? -2.844 -0.191 10.738 1.00 90.69 105 LEU A N 1
ATOM 844 C CA . LEU A 1 105 ? -2.974 0.071 9.304 1.00 90.69 105 LEU A CA 1
ATOM 845 C C . LEU A 1 105 ? -4.064 1.106 9.016 1.00 90.69 105 LEU A C 1
ATOM 847 O O . LEU A 1 105 ? -3.816 2.032 8.257 1.00 90.69 105 LEU A O 1
ATOM 851 N N . ILE A 1 106 ? -5.232 1.003 9.647 1.00 91.19 106 ILE A N 1
ATOM 852 C CA . ILE A 1 106 ? -6.315 1.993 9.527 1.00 91.19 106 ILE A CA 1
ATOM 853 C C . ILE A 1 106 ? -5.846 3.374 10.004 1.00 91.19 106 ILE A C 1
ATOM 855 O O . ILE A 1 106 ? -6.032 4.379 9.316 1.00 91.19 106 ILE A O 1
ATOM 859 N N . ASN A 1 107 ? -5.173 3.442 11.155 1.00 90.06 107 ASN A N 1
ATOM 860 C CA . ASN A 1 107 ? -4.692 4.700 11.727 1.00 90.06 107 ASN A CA 1
ATOM 861 C C . ASN A 1 107 ? -3.680 5.420 10.825 1.00 90.06 107 ASN A C 1
ATOM 863 O O . ASN A 1 107 ? -3.645 6.655 10.805 1.00 90.06 107 ASN A O 1
ATOM 867 N N . MET A 1 108 ? -2.893 4.681 10.039 1.00 87.00 108 MET A N 1
ATOM 868 C CA . MET A 1 108 ? -1.988 5.264 9.044 1.00 87.00 108 MET A CA 1
ATOM 869 C C . MET A 1 108 ? -2.733 6.046 7.951 1.00 87.00 108 MET A C 1
ATOM 871 O O . MET A 1 108 ? -2.188 7.017 7.435 1.00 87.00 108 MET A O 1
ATOM 875 N N . TYR A 1 109 ? -3.981 5.690 7.635 1.00 83.12 109 TYR A N 1
ATOM 876 C CA . TYR A 1 109 ? -4.786 6.376 6.615 1.00 83.12 109 TYR A CA 1
ATOM 877 C C . TYR A 1 109 ? -5.806 7.364 7.199 1.00 83.12 109 TYR A C 1
ATOM 879 O O . TYR A 1 109 ? -6.186 8.320 6.522 1.00 83.12 109 TYR A O 1
ATOM 887 N N . SER A 1 110 ? -6.220 7.208 8.460 1.00 84.06 110 SER A N 1
ATOM 888 C CA . SER A 1 110 ? -7.248 8.062 9.078 1.00 84.06 110 SER A CA 1
ATOM 889 C C . SER A 1 110 ? -6.703 9.197 9.948 1.00 84.06 110 SER A C 1
ATOM 891 O O . SER A 1 110 ? -7.303 10.279 9.972 1.00 84.06 110 SER A O 1
ATOM 893 N N . THR A 1 111 ? -5.569 9.004 10.632 1.00 89.19 111 THR A N 1
ATOM 894 C CA . THR A 1 111 ? -5.019 10.004 11.566 1.00 89.19 111 THR A CA 1
ATOM 895 C C . THR A 1 111 ? -4.334 11.166 10.845 1.00 89.19 111 THR A C 1
ATOM 897 O O . THR A 1 111 ? -3.849 11.031 9.723 1.00 89.19 111 THR A O 1
ATOM 900 N N . SER A 1 112 ? -4.251 12.334 11.493 1.00 89.19 112 SER A N 1
ATOM 901 C CA . SER A 1 112 ? -3.566 13.512 10.933 1.00 89.19 112 SER A CA 1
ATOM 902 C C . SER A 1 112 ? -2.081 13.251 10.659 1.00 89.19 112 SER A C 1
ATOM 904 O O . SER A 1 112 ? -1.558 13.666 9.624 1.00 89.19 112 SER A O 1
ATOM 906 N N . VAL A 1 113 ? -1.412 12.527 11.560 1.00 92.19 113 VAL A N 1
ATOM 907 C CA . VAL A 1 113 ? -0.013 12.114 11.394 1.00 92.19 113 VAL A CA 1
ATOM 908 C C . VAL A 1 113 ? 0.111 11.082 10.278 1.00 92.19 113 VAL A C 1
ATOM 910 O O . VAL A 1 113 ? 0.934 11.274 9.389 1.00 92.19 113 VAL A O 1
ATOM 913 N N . GLY A 1 114 ? -0.729 10.043 10.274 1.00 88.00 114 GLY A N 1
ATOM 914 C CA . GLY A 1 114 ? -0.731 9.016 9.233 1.00 88.00 114 GLY A CA 1
ATOM 915 C C . GLY A 1 114 ? -0.914 9.608 7.833 1.00 88.00 114 GLY A C 1
ATOM 916 O O . GLY A 1 114 ? -0.066 9.422 6.963 1.00 88.00 114 GLY A O 1
ATOM 917 N N . LYS A 1 115 ? -1.934 10.454 7.647 1.00 84.94 115 LYS A N 1
ATOM 918 C CA . LYS A 1 115 ? -2.165 11.188 6.391 1.00 84.94 115 LYS A CA 1
ATOM 919 C C . LYS A 1 115 ? -0.964 12.043 5.982 1.00 84.94 115 LYS A C 1
ATOM 921 O O . LYS A 1 115 ? -0.598 12.064 4.811 1.00 84.94 115 LYS A O 1
ATOM 926 N N . SER A 1 116 ? -0.326 12.723 6.937 1.00 91.06 116 SER A N 1
ATOM 927 C CA . SER A 1 116 ? 0.890 13.510 6.687 1.00 91.06 116 SER A CA 1
ATOM 928 C C . SER A 1 116 ? 2.067 12.638 6.230 1.00 91.06 116 SER A C 1
ATOM 930 O O . SER A 1 116 ? 2.796 13.027 5.318 1.00 91.06 116 SER A O 1
ATOM 932 N N . VAL A 1 117 ? 2.238 11.445 6.812 1.00 90.19 117 VAL A N 1
ATOM 933 C CA . VAL A 1 117 ? 3.245 10.462 6.376 1.00 90.19 117 VAL A CA 1
ATOM 934 C C . VAL A 1 117 ? 2.945 9.984 4.956 1.00 90.19 117 VAL A C 1
ATOM 936 O O . VAL A 1 117 ? 3.826 10.054 4.099 1.00 90.19 117 VAL A O 1
ATOM 939 N N . MET A 1 118 ? 1.704 9.576 4.675 1.00 84.88 118 MET A N 1
ATOM 940 C CA . MET A 1 118 ? 1.299 9.101 3.347 1.00 84.88 118 MET A CA 1
ATOM 941 C C . MET A 1 118 ? 1.452 10.182 2.268 1.00 84.88 118 MET A C 1
ATOM 943 O O . MET A 1 118 ? 1.869 9.880 1.155 1.00 84.88 118 MET A O 1
ATOM 947 N N . ALA A 1 119 ? 1.223 11.456 2.596 1.00 84.50 119 ALA A N 1
ATOM 948 C CA . ALA A 1 119 ? 1.466 12.564 1.670 1.00 84.50 119 ALA A CA 1
ATOM 949 C C . ALA A 1 119 ? 2.961 12.774 1.350 1.00 84.50 119 ALA A C 1
ATOM 951 O O . ALA A 1 119 ? 3.303 13.262 0.274 1.00 84.50 119 ALA A O 1
ATOM 952 N N . LYS A 1 120 ? 3.865 12.414 2.270 1.00 89.81 120 LYS A N 1
ATOM 953 C CA . LYS A 1 120 ? 5.317 12.612 2.122 1.00 89.81 120 LYS A CA 1
ATOM 954 C C . LYS A 1 120 ? 6.044 11.403 1.547 1.00 89.81 120 LYS A C 1
ATOM 956 O O . LYS A 1 120 ? 7.119 11.580 0.977 1.00 89.81 120 LYS A O 1
ATOM 961 N N . ILE A 1 121 ? 5.482 10.197 1.665 1.00 86.50 121 ILE A N 1
ATOM 962 C CA . ILE A 1 121 ? 6.160 8.960 1.252 1.00 86.50 121 ILE A CA 1
ATOM 963 C C . ILE A 1 121 ? 6.517 8.961 -0.241 1.00 86.50 121 ILE A C 1
ATOM 965 O O . ILE A 1 121 ? 7.572 8.454 -0.618 1.00 86.50 121 ILE A O 1
ATOM 969 N N . GLY A 1 122 ? 5.683 9.585 -1.081 1.00 79.19 122 GLY A N 1
ATOM 970 C CA . GLY A 1 122 ? 5.942 9.731 -2.513 1.00 79.19 122 GLY A CA 1
ATOM 971 C C . GLY A 1 122 ? 7.151 10.620 -2.800 1.00 79.19 122 GLY A C 1
ATOM 972 O O . GLY A 1 122 ? 8.047 10.211 -3.531 1.00 79.19 122 GLY A O 1
ATOM 973 N N . ALA A 1 123 ? 7.219 11.800 -2.174 1.00 82.88 123 ALA A N 1
ATOM 974 C CA . ALA A 1 123 ? 8.354 12.713 -2.318 1.00 82.88 123 ALA A CA 1
ATOM 975 C C . ALA A 1 123 ? 9.652 12.097 -1.770 1.00 82.88 123 ALA A C 1
ATOM 977 O O . ALA A 1 123 ? 10.673 12.120 -2.448 1.00 82.88 123 ALA A O 1
ATOM 978 N N . TYR A 1 124 ? 9.580 11.467 -0.593 1.00 92.19 124 TYR A N 1
ATOM 979 C CA . TYR A 1 124 ? 10.693 10.719 -0.006 1.00 92.19 124 TYR A CA 1
ATOM 980 C C . TYR A 1 124 ? 11.215 9.626 -0.953 1.00 92.19 124 TYR A C 1
ATOM 982 O O . TYR A 1 124 ? 12.415 9.529 -1.194 1.00 92.19 124 TYR A O 1
ATOM 990 N N . SER A 1 125 ? 10.315 8.828 -1.536 1.00 85.44 125 SER A N 1
ATOM 991 C CA . SER A 1 125 ? 10.695 7.756 -2.466 1.00 85.44 125 SER A CA 1
ATOM 992 C C . SER A 1 125 ? 11.276 8.305 -3.772 1.00 85.44 125 SER A C 1
ATOM 994 O O . SER A 1 125 ? 12.215 7.724 -4.312 1.00 85.44 125 SER A O 1
ATOM 996 N N . ALA A 1 126 ? 10.750 9.428 -4.273 1.00 81.88 126 ALA A N 1
ATOM 997 C CA . ALA A 1 126 ? 11.254 10.095 -5.473 1.00 81.88 126 ALA A CA 1
ATOM 998 C C . ALA A 1 126 ? 12.667 10.671 -5.276 1.00 81.88 126 ALA A C 1
ATOM 1000 O O . ALA A 1 126 ? 13.462 10.662 -6.211 1.00 81.88 126 ALA A O 1
ATOM 1001 N N . GLU A 1 127 ? 12.989 11.135 -4.068 1.00 90.38 127 GLU A N 1
ATOM 1002 C CA . GLU A 1 127 ? 14.325 11.620 -3.710 1.00 90.38 127 GLU A CA 1
ATOM 1003 C C . GLU A 1 127 ? 15.326 10.472 -3.515 1.00 90.38 127 GLU A C 1
ATOM 1005 O O . GLU A 1 127 ? 16.468 10.547 -3.974 1.00 90.38 127 GLU A O 1
ATOM 1010 N N . LEU A 1 128 ? 14.898 9.396 -2.851 1.00 91.38 128 LEU A N 1
ATOM 1011 C CA . LEU A 1 128 ? 15.770 8.274 -2.510 1.00 91.38 128 LEU A CA 1
ATOM 1012 C C . LEU A 1 128 ? 16.038 7.340 -3.701 1.00 91.38 128 LEU A C 1
ATOM 1014 O O . LEU A 1 128 ? 17.135 6.794 -3.824 1.00 91.38 128 LEU A O 1
ATOM 1018 N N . GLY A 1 129 ? 15.052 7.151 -4.583 1.00 89.62 129 GLY A N 1
ATOM 1019 C CA . GLY A 1 129 ? 15.113 6.204 -5.701 1.00 89.62 129 GLY A CA 1
ATOM 1020 C C . GLY A 1 129 ? 16.361 6.349 -6.586 1.00 89.62 129 GLY A C 1
ATOM 1021 O O . GLY A 1 129 ? 17.085 5.363 -6.743 1.00 89.62 129 GLY A O 1
ATOM 1022 N N . PRO A 1 130 ? 16.666 7.548 -7.122 1.00 89.75 130 PRO A N 1
ATOM 1023 C CA . PRO A 1 130 ? 17.850 7.765 -7.957 1.00 89.75 130 PRO A CA 1
ATOM 1024 C C . PRO A 1 130 ? 19.171 7.449 -7.245 1.00 89.75 130 PRO A C 1
ATOM 1026 O O . PRO A 1 130 ? 20.069 6.881 -7.857 1.00 89.75 130 PRO A O 1
ATOM 1029 N N . GLN A 1 131 ? 19.274 7.744 -5.947 1.00 92.31 131 GLN A N 1
ATOM 1030 C CA . GLN A 1 131 ? 20.488 7.495 -5.159 1.00 92.31 131 GLN A CA 1
ATOM 1031 C C . GLN A 1 131 ? 20.723 5.996 -4.950 1.00 92.31 131 GLN A C 1
ATOM 1033 O O . GLN A 1 131 ? 21.840 5.503 -5.091 1.00 92.31 131 GLN A O 1
ATOM 1038 N N . ILE A 1 132 ? 19.656 5.239 -4.665 1.00 90.44 132 ILE A N 1
ATOM 1039 C CA . ILE A 1 132 ? 19.742 3.773 -4.607 1.00 90.44 132 ILE A CA 1
ATOM 1040 C C . ILE A 1 132 ? 20.165 3.221 -5.971 1.00 90.44 132 ILE A C 1
ATOM 1042 O O . ILE A 1 132 ? 21.003 2.321 -6.037 1.00 90.44 132 ILE A O 1
ATOM 1046 N N . GLN A 1 133 ? 19.603 3.754 -7.057 1.00 82.19 133 GLN A N 1
ATOM 1047 C CA . GLN A 1 133 ? 19.931 3.313 -8.408 1.00 82.19 133 GLN A CA 1
ATOM 1048 C C . GLN A 1 133 ? 21.400 3.587 -8.763 1.00 82.19 133 GLN A C 1
ATOM 1050 O O . GLN A 1 133 ? 22.045 2.706 -9.326 1.00 82.19 133 GLN A O 1
ATOM 1055 N N . GLU A 1 134 ? 21.942 4.747 -8.393 1.00 91.50 134 GLU A N 1
ATOM 1056 C CA . GLU A 1 134 ? 23.352 5.107 -8.591 1.00 91.50 134 GLU A CA 1
ATOM 1057 C C . GLU A 1 134 ? 24.306 4.114 -7.913 1.00 91.50 134 GLU A C 1
ATOM 1059 O O . GLU A 1 134 ? 25.306 3.710 -8.501 1.00 91.50 134 GLU A O 1
ATOM 1064 N N . VAL A 1 135 ? 23.969 3.653 -6.706 1.00 90.12 135 VAL A N 1
ATOM 1065 C CA . VAL A 1 135 ? 24.787 2.674 -5.971 1.00 90.12 135 VAL A CA 1
ATOM 1066 C C . VAL A 1 135 ? 24.603 1.251 -6.509 1.00 90.12 135 VAL A C 1
ATOM 1068 O O . VAL A 1 135 ? 25.549 0.463 -6.531 1.00 90.12 135 VAL A O 1
ATOM 1071 N N . MET A 1 136 ? 23.391 0.895 -6.936 1.00 87.06 136 MET A N 1
ATOM 1072 C CA . MET A 1 136 ? 23.057 -0.470 -7.352 1.00 87.06 136 MET A CA 1
ATOM 1073 C C . MET A 1 136 ? 23.503 -0.787 -8.786 1.00 87.06 136 MET A C 1
ATOM 1075 O O . MET A 1 136 ? 23.891 -1.922 -9.069 1.00 87.06 136 MET A O 1
ATOM 1079 N N . MET A 1 137 ? 23.456 0.191 -9.695 1.00 83.62 137 MET A N 1
ATOM 1080 C CA . MET A 1 137 ? 23.726 -0.022 -11.121 1.00 83.62 137 MET A CA 1
ATOM 1081 C C . MET A 1 137 ? 25.134 -0.586 -11.391 1.00 83.62 137 MET A C 1
ATOM 1083 O O . MET A 1 137 ? 25.208 -1.608 -12.073 1.00 83.62 137 MET A O 1
ATOM 1087 N N . PRO A 1 138 ? 26.226 -0.078 -10.780 1.00 85.38 138 PRO A N 1
ATOM 1088 C CA . PRO A 1 138 ? 27.564 -0.639 -10.989 1.00 85.38 138 PRO A CA 1
ATOM 1089 C C . PRO A 1 138 ? 27.702 -2.088 -10.497 1.00 85.38 138 PRO A C 1
ATOM 1091 O O . PRO A 1 138 ? 28.404 -2.897 -11.103 1.00 85.38 138 PRO A O 1
ATOM 1094 N N . VAL A 1 139 ? 27.012 -2.447 -9.407 1.00 86.31 139 VAL A N 1
ATOM 1095 C CA . VAL A 1 139 ? 27.000 -3.825 -8.881 1.00 86.31 139 VAL A CA 1
ATOM 1096 C C . VAL A 1 139 ? 26.282 -4.759 -9.854 1.00 86.31 139 VAL A C 1
ATOM 1098 O O . VAL A 1 139 ? 26.746 -5.869 -10.119 1.00 86.31 139 VAL A O 1
ATOM 1101 N N . MET A 1 140 ? 25.156 -4.313 -10.413 1.00 78.31 140 MET A N 1
ATOM 1102 C CA . MET A 1 140 ? 24.422 -5.074 -11.423 1.00 78.31 140 MET A CA 1
ATOM 1103 C C . MET A 1 140 ? 25.233 -5.242 -12.713 1.00 78.31 140 MET A C 1
ATOM 1105 O O . MET A 1 140 ? 25.281 -6.349 -13.247 1.00 78.31 140 MET A O 1
ATOM 1109 N N . GLU A 1 141 ? 25.906 -4.192 -13.184 1.00 76.25 141 GLU A N 1
ATOM 1110 C CA . GLU A 1 141 ? 26.777 -4.235 -14.365 1.00 76.25 141 GLU A CA 1
ATOM 1111 C C . GLU A 1 141 ? 27.953 -5.194 -14.168 1.00 76.25 141 GLU A C 1
ATOM 1113 O O . GLU A 1 141 ? 28.165 -6.077 -14.997 1.00 76.25 141 GLU A O 1
ATOM 1118 N N . SER A 1 142 ? 28.645 -5.112 -13.027 1.00 76.06 142 SER A N 1
ATOM 1119 C CA . SER A 1 142 ? 29.736 -6.033 -12.689 1.00 76.06 142 SER A CA 1
ATOM 1120 C C . SER A 1 142 ? 29.273 -7.494 -12.662 1.00 76.06 142 SER A C 1
ATOM 1122 O O . SER A 1 142 ? 29.962 -8.376 -13.178 1.00 76.06 142 SER A O 1
ATOM 1124 N N . ASN A 1 143 ? 28.071 -7.761 -12.138 1.00 76.56 143 ASN A N 1
ATOM 1125 C CA . ASN A 1 143 ? 27.486 -9.099 -12.172 1.00 76.56 143 ASN A CA 1
ATOM 1126 C C . ASN A 1 143 ? 27.222 -9.563 -13.613 1.00 76.56 143 ASN A C 1
ATOM 1128 O O . ASN A 1 143 ? 27.534 -10.702 -13.956 1.00 76.56 143 ASN A O 1
ATOM 1132 N N . VAL A 1 144 ? 26.679 -8.698 -14.476 1.00 76.12 144 VAL A N 1
ATOM 1133 C CA . VAL A 1 144 ? 26.451 -9.017 -15.895 1.00 76.12 144 VAL A CA 1
ATOM 1134 C C . VAL A 1 144 ? 27.768 -9.310 -16.614 1.00 76.12 144 VAL A C 1
ATOM 1136 O O . VAL A 1 144 ? 27.856 -10.314 -17.323 1.00 76.12 144 VAL A O 1
ATOM 1139 N N . GLU A 1 145 ? 28.796 -8.486 -16.419 1.00 74.75 145 GLU A N 1
ATOM 1140 C CA . GLU A 1 145 ? 30.124 -8.693 -17.006 1.00 74.75 145 GLU A CA 1
ATOM 1141 C C . GLU A 1 145 ? 30.747 -10.013 -16.552 1.00 74.75 145 GLU A C 1
ATOM 1143 O O . GLU A 1 145 ? 31.238 -10.786 -17.381 1.00 74.75 145 GLU A O 1
ATOM 1148 N N . PHE A 1 146 ? 30.656 -10.314 -15.255 1.00 78.31 146 PHE A N 1
ATOM 1149 C CA . PHE A 1 146 ? 31.090 -11.585 -14.688 1.00 78.31 146 PHE A CA 1
ATOM 1150 C C . PHE A 1 146 ? 30.392 -12.774 -15.367 1.00 78.31 146 PHE A C 1
ATOM 1152 O O . PHE A 1 146 ? 31.056 -13.720 -15.797 1.00 78.31 146 PHE A O 1
ATOM 1159 N N . TYR A 1 147 ? 29.067 -12.718 -15.544 1.00 75.25 147 TYR A N 1
ATOM 1160 C CA . TYR A 1 147 ? 28.321 -13.785 -16.218 1.00 75.25 147 TYR A CA 1
ATOM 1161 C C . TYR A 1 147 ? 28.681 -13.919 -17.700 1.00 75.25 147 TYR A C 1
ATOM 1163 O O . TYR A 1 147 ? 28.833 -15.036 -18.200 1.00 75.25 147 TYR A O 1
ATOM 1171 N N . GLN A 1 148 ? 28.849 -12.807 -18.414 1.00 76.38 148 GLN A N 1
ATOM 1172 C CA . GLN A 1 148 ? 29.251 -12.846 -19.818 1.00 76.38 148 GLN A CA 1
ATOM 1173 C C . GLN A 1 148 ? 30.648 -13.445 -19.989 1.00 76.38 148 GLN A C 1
ATOM 1175 O O . GLN A 1 148 ? 30.870 -14.233 -20.908 1.00 76.38 148 GLN A O 1
ATOM 1180 N N . GLU A 1 149 ? 31.591 -13.101 -19.113 1.00 79.56 149 GLU A N 1
ATOM 1181 C CA . GLU A 1 149 ? 32.939 -13.661 -19.170 1.00 79.56 149 GLU A CA 1
ATOM 1182 C C . GLU A 1 149 ? 32.945 -15.158 -18.848 1.00 79.56 149 GLU A C 1
ATOM 1184 O O . GLU A 1 149 ? 33.626 -15.923 -19.531 1.00 79.56 149 GLU A O 1
ATOM 1189 N N . GLN A 1 150 ? 32.115 -15.603 -17.903 1.00 74.38 150 GLN A N 1
ATOM 1190 C CA . GLN A 1 150 ? 31.903 -17.028 -17.642 1.00 74.38 150 GLN A CA 1
ATOM 1191 C C . GLN A 1 150 ? 31.392 -17.774 -18.881 1.00 74.38 150 GLN A C 1
ATOM 1193 O O . GLN A 1 150 ? 31.918 -18.832 -19.231 1.00 74.38 150 GLN A O 1
ATOM 1198 N N . GLU A 1 151 ? 30.420 -17.216 -19.608 1.00 74.12 151 GLU A N 1
ATOM 1199 C CA . GLU A 1 151 ? 29.958 -17.814 -20.865 1.00 74.12 151 GLU A CA 1
ATOM 1200 C C . GLU A 1 151 ? 31.051 -17.842 -21.946 1.00 74.12 151 GLU A C 1
ATOM 1202 O O . GLU A 1 151 ? 31.163 -18.824 -22.687 1.00 74.12 151 GLU A O 1
ATOM 1207 N N . ARG A 1 152 ? 31.868 -16.785 -22.060 1.00 81.44 152 ARG A N 1
ATOM 1208 C CA . ARG A 1 152 ? 32.985 -16.750 -23.019 1.00 81.44 152 ARG A CA 1
ATOM 1209 C C . ARG A 1 152 ? 34.033 -17.812 -22.681 1.00 81.44 152 ARG A C 1
ATOM 1211 O O . ARG A 1 152 ? 34.452 -18.536 -23.580 1.00 81.44 152 ARG A O 1
ATOM 1218 N N . ARG A 1 153 ? 34.393 -17.963 -21.404 1.00 78.25 153 ARG A N 1
ATOM 1219 C CA . ARG A 1 153 ? 35.301 -19.015 -20.909 1.00 78.25 153 ARG A CA 1
ATOM 1220 C C . ARG A 1 153 ? 34.757 -20.413 -21.168 1.00 78.25 153 ARG A C 1
ATOM 1222 O O . ARG A 1 153 ? 35.495 -21.267 -21.651 1.00 78.25 153 ARG A O 1
ATOM 1229 N N . ALA A 1 154 ? 33.460 -20.636 -20.943 1.00 75.31 154 ALA A N 1
ATOM 1230 C CA . ALA A 1 154 ? 32.802 -21.902 -21.269 1.00 75.31 154 ALA A CA 1
ATOM 1231 C C . ALA A 1 154 ? 32.926 -22.242 -22.761 1.00 75.31 154 ALA A C 1
ATOM 1233 O O . ALA A 1 154 ? 33.318 -23.354 -23.106 1.00 75.31 154 ALA A O 1
ATOM 1234 N N . LYS A 1 155 ? 32.672 -21.270 -23.648 1.00 78.00 155 LYS A N 1
ATOM 1235 C CA . LYS A 1 155 ? 32.826 -21.445 -25.104 1.00 78.00 155 LYS A CA 1
ATOM 1236 C C . LYS A 1 155 ? 34.274 -21.703 -25.533 1.00 78.00 155 LYS A C 1
ATOM 1238 O O . LYS A 1 155 ? 34.482 -22.365 -26.543 1.00 78.00 155 LYS A O 1
ATOM 1243 N N . ARG A 1 156 ? 35.257 -21.200 -24.779 1.00 84.94 156 ARG A N 1
ATOM 1244 C CA . ARG A 1 156 ? 36.691 -21.471 -24.987 1.00 84.94 156 ARG A CA 1
ATOM 1245 C C . ARG A 1 156 ? 37.174 -22.781 -24.341 1.00 84.94 156 ARG A C 1
ATOM 1247 O O . ARG A 1 156 ? 38.321 -23.154 -24.547 1.00 84.94 156 ARG A O 1
ATOM 1254 N N . GLY A 1 157 ? 36.326 -23.491 -23.590 1.00 80.81 157 GLY A N 1
ATOM 1255 C CA . GLY A 1 157 ? 36.699 -24.715 -22.865 1.00 80.81 157 GLY A CA 1
ATOM 1256 C C . GLY A 1 157 ? 37.463 -24.478 -21.552 1.00 80.81 157 GLY A C 1
ATOM 1257 O O . GLY A 1 157 ? 37.947 -25.426 -20.946 1.00 80.81 157 GLY A O 1
ATOM 1258 N N . GLU A 1 158 ? 37.538 -23.232 -21.082 1.00 78.56 158 GLU A N 1
ATOM 1259 C CA . GLU A 1 158 ? 38.349 -22.784 -19.934 1.00 78.56 158 GLU A CA 1
ATOM 1260 C C . GLU A 1 158 ? 37.604 -22.875 -18.587 1.00 78.56 158 GLU A C 1
ATOM 1262 O O . GLU A 1 158 ? 38.109 -22.445 -17.551 1.00 78.56 158 GLU A O 1
ATOM 1267 N N . LEU A 1 159 ? 36.373 -23.398 -18.569 1.00 67.44 159 LEU A N 1
ATOM 12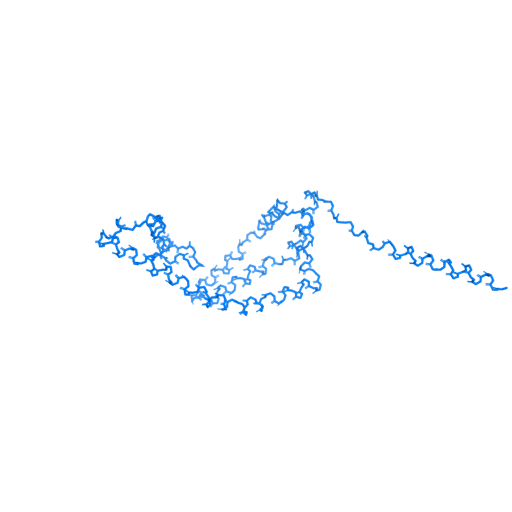68 C CA . LEU A 1 159 ? 35.548 -23.430 -17.353 1.00 67.44 159 LEU A CA 1
ATOM 1269 C C . LEU A 1 159 ? 35.984 -24.519 -16.356 1.00 67.44 159 LEU A C 1
ATOM 1271 O O . LEU A 1 159 ? 35.629 -24.451 -15.180 1.00 67.44 159 LEU A O 1
ATOM 1275 N N . ASN A 1 160 ? 36.737 -25.524 -16.815 1.00 68.06 160 ASN A N 1
ATOM 1276 C CA . ASN A 1 160 ? 37.122 -26.686 -16.009 1.00 68.06 160 ASN A CA 1
ATOM 1277 C C . ASN A 1 160 ? 38.078 -26.318 -14.865 1.00 68.06 160 ASN A C 1
ATOM 1279 O O . ASN A 1 160 ? 37.966 -26.908 -13.788 1.00 68.06 160 ASN A O 1
ATOM 1283 N N . ASP A 1 161 ? 38.898 -25.285 -15.062 1.00 69.31 161 ASP A N 1
ATOM 1284 C CA . ASP A 1 161 ? 39.947 -24.851 -14.131 1.00 69.31 161 ASP A CA 1
ATOM 1285 C C . ASP A 1 161 ? 39.441 -23.904 -13.027 1.00 69.31 161 ASP A C 1
ATOM 1287 O O . ASP A 1 161 ? 40.202 -23.502 -12.146 1.00 69.31 161 ASP A O 1
ATOM 1291 N N . LEU A 1 162 ? 38.152 -23.538 -13.043 1.00 62.78 162 LEU A N 1
ATOM 1292 C CA . LEU A 1 162 ? 37.564 -22.669 -12.022 1.00 62.78 162 LEU A CA 1
ATOM 1293 C C . LEU A 1 162 ? 37.055 -23.463 -10.806 1.00 62.78 162 LEU A C 1
ATOM 1295 O O . LEU A 1 162 ? 36.473 -24.545 -10.968 1.00 62.78 162 LEU A O 1
ATOM 1299 N N . PRO A 1 163 ? 37.199 -22.920 -9.582 1.00 61.81 163 PRO A N 1
ATOM 1300 C CA . PRO A 1 163 ? 36.574 -23.491 -8.397 1.00 61.81 163 PRO A CA 1
ATOM 1301 C C . PRO A 1 163 ? 35.043 -23.486 -8.530 1.00 61.81 163 PRO A C 1
ATOM 1303 O O . PRO A 1 163 ? 34.447 -22.604 -9.148 1.00 61.81 163 PRO A O 1
ATOM 1306 N N . GLU A 1 164 ? 34.397 -24.498 -7.955 1.00 59.16 164 GLU A N 1
ATOM 1307 C CA . GLU A 1 164 ? 32.963 -24.779 -8.126 1.00 59.16 164 GLU A CA 1
ATOM 1308 C C . GLU A 1 164 ? 32.046 -23.665 -7.606 1.00 59.16 164 GLU A C 1
ATOM 1310 O O . GLU A 1 164 ? 30.971 -23.448 -8.148 1.00 59.16 164 GLU A O 1
ATOM 1315 N N . THR A 1 165 ? 32.523 -22.867 -6.652 1.00 57.72 165 THR A N 1
ATOM 1316 C CA . THR A 1 165 ? 31.855 -21.655 -6.151 1.00 57.72 165 THR A CA 1
ATOM 1317 C C . THR A 1 165 ? 31.747 -20.530 -7.183 1.00 57.72 165 THR A C 1
ATOM 1319 O O . THR A 1 165 ? 30.976 -19.595 -6.987 1.00 57.72 165 THR A O 1
ATOM 1322 N N . ILE A 1 166 ? 32.523 -20.605 -8.268 1.00 57.09 166 ILE A N 1
ATOM 1323 C CA . ILE A 1 166 ? 32.522 -19.653 -9.383 1.00 57.09 166 ILE A CA 1
ATOM 1324 C C . ILE A 1 166 ? 31.730 -20.235 -10.568 1.00 57.09 166 ILE A C 1
ATOM 1326 O O . ILE A 1 166 ? 31.183 -19.477 -11.368 1.00 57.09 166 ILE A O 1
ATOM 1330 N N . LYS A 1 167 ? 31.608 -21.568 -10.676 1.00 56.66 167 LYS A N 1
ATOM 1331 C CA . LYS A 1 167 ? 30.830 -22.263 -11.717 1.00 56.66 167 LYS A CA 1
ATOM 1332 C C . LYS A 1 167 ? 29.322 -21.995 -11.529 1.00 56.66 167 LYS A C 1
ATOM 1334 O O . LYS A 1 167 ? 28.801 -21.991 -10.421 1.00 56.66 167 LYS A O 1
ATOM 1339 N N . LEU A 1 168 ? 28.624 -21.717 -12.632 1.00 59.09 168 LEU A N 1
ATOM 1340 C CA . LEU A 1 168 ? 27.228 -21.251 -12.656 1.00 59.09 168 LEU A CA 1
ATOM 1341 C C . LEU A 1 168 ? 26.230 -22.240 -12.013 1.00 59.09 168 LEU A C 1
ATOM 1343 O O . LEU A 1 168 ? 26.271 -23.426 -12.343 1.00 59.09 168 LEU A O 1
ATOM 1347 N N . PRO A 1 169 ? 25.216 -21.767 -11.259 1.00 52.59 169 PRO A N 1
ATOM 1348 C CA . PRO A 1 169 ? 23.924 -22.438 -11.206 1.00 52.59 169 PRO A CA 1
ATOM 1349 C C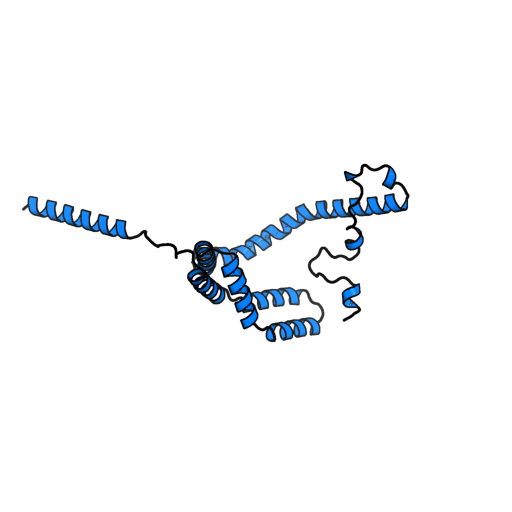 . PRO A 1 169 ? 23.134 -22.196 -12.516 1.00 52.59 169 PRO A C 1
ATOM 1351 O O . PRO A 1 169 ? 23.299 -21.150 -13.146 1.00 52.59 169 PRO A O 1
ATOM 1354 N N . PRO A 1 170 ? 22.230 -23.105 -12.935 1.00 48.97 170 PRO A N 1
ATOM 1355 C CA . PRO A 1 170 ? 21.665 -23.172 -14.300 1.00 48.97 170 PRO A CA 1
ATOM 1356 C C . PRO A 1 170 ? 20.798 -21.989 -14.784 1.00 48.97 170 PRO A C 1
ATOM 1358 O O . PRO A 1 170 ? 20.164 -22.082 -15.832 1.00 48.97 170 PRO A O 1
ATOM 1361 N N . GLN A 1 171 ? 20.689 -20.891 -14.034 1.00 50.16 171 GLN A N 1
ATOM 1362 C CA . GLN A 1 171 ? 19.701 -19.832 -14.286 1.00 50.16 171 GLN A CA 1
ATOM 1363 C C . GLN A 1 171 ? 20.173 -18.706 -15.226 1.00 50.16 171 GLN A C 1
ATOM 1365 O O . GLN A 1 171 ? 19.368 -17.846 -15.585 1.00 50.16 171 GLN A O 1
ATOM 1370 N N . SER A 1 172 ? 21.423 -18.716 -15.701 1.00 47.09 172 SER A N 1
ATOM 1371 C CA . SER A 1 172 ? 21.949 -17.679 -16.608 1.00 47.09 172 SER A CA 1
ATOM 1372 C C . SER A 1 172 ? 21.313 -17.670 -18.004 1.00 47.09 172 SER A C 1
ATOM 1374 O O . SER A 1 172 ? 21.363 -16.648 -18.686 1.00 47.09 172 SER A O 1
ATOM 1376 N N . GLN A 1 173 ? 20.624 -18.741 -18.415 1.00 46.25 173 GLN A N 1
ATOM 1377 C CA . GLN A 1 173 ? 19.903 -18.766 -19.692 1.00 46.25 173 GLN A CA 1
ATOM 1378 C C . GLN A 1 173 ? 18.758 -17.731 -19.748 1.00 46.25 173 GLN A C 1
ATOM 1380 O O . GLN A 1 173 ? 18.423 -17.263 -20.829 1.00 46.25 173 GLN A O 1
ATOM 1385 N N . LYS A 1 174 ? 18.191 -17.331 -18.596 1.00 47.09 174 LYS A N 1
ATOM 1386 C CA . LYS A 1 174 ? 17.065 -16.377 -18.510 1.00 47.09 174 LYS A CA 1
ATOM 1387 C C . LYS A 1 174 ? 17.480 -14.900 -18.534 1.00 47.09 174 LYS A C 1
ATOM 1389 O O . LYS A 1 174 ? 16.623 -14.029 -18.652 1.00 47.09 174 LYS A O 1
ATOM 1394 N N . LEU A 1 175 ? 18.778 -14.602 -18.421 1.00 47.03 175 LEU A N 1
ATOM 1395 C CA . LEU A 1 175 ? 19.295 -13.225 -18.432 1.00 47.03 175 LEU A CA 1
ATOM 1396 C C . LEU A 1 175 ? 19.386 -12.633 -19.846 1.00 47.03 175 LEU A C 1
ATOM 1398 O O . LEU A 1 175 ? 19.319 -11.417 -19.996 1.00 47.03 175 LEU A O 1
ATOM 1402 N N . LYS A 1 176 ? 19.478 -13.474 -20.885 1.00 42.84 176 LYS A N 1
ATOM 1403 C CA . LYS A 1 176 ? 19.486 -13.029 -22.290 1.00 42.84 176 LYS A CA 1
ATOM 1404 C C . LYS A 1 176 ? 18.164 -12.407 -22.741 1.00 42.84 176 LYS A C 1
ATOM 1406 O O . LYS A 1 176 ? 18.170 -11.589 -23.654 1.00 42.84 176 LYS A O 1
ATOM 1411 N N . ASP A 1 177 ? 17.074 -12.721 -22.046 1.00 44.22 177 ASP A N 1
ATOM 1412 C CA . ASP A 1 177 ? 15.723 -12.324 -22.445 1.00 44.22 177 ASP A CA 1
ATOM 1413 C C . ASP A 1 177 ? 15.213 -11.072 -21.706 1.00 44.22 177 ASP A C 1
ATOM 1415 O O . ASP A 1 177 ? 14.027 -10.760 -21.766 1.00 44.22 177 ASP A O 1
ATOM 1419 N N . GLY A 1 178 ? 16.079 -10.342 -20.988 1.00 41.19 178 GLY A N 1
ATOM 1420 C CA . GLY A 1 178 ? 15.709 -9.055 -20.376 1.00 41.19 178 GLY A CA 1
ATOM 1421 C C . GLY A 1 178 ? 14.713 -9.147 -19.211 1.00 41.19 178 GLY A C 1
ATOM 1422 O O . GLY A 1 178 ? 14.074 -8.159 -18.861 1.00 41.19 178 GLY A O 1
ATOM 1423 N N . VAL A 1 179 ? 14.588 -10.314 -18.572 1.00 46.44 179 VAL A N 1
ATOM 1424 C CA . VAL A 1 179 ? 13.532 -10.607 -17.579 1.00 46.44 179 VAL A CA 1
ATOM 1425 C C . VAL A 1 179 ? 13.699 -9.856 -16.241 1.00 46.44 179 VAL A C 1
ATOM 1427 O O . VAL A 1 179 ? 12.819 -9.909 -15.387 1.00 46.44 179 VAL A O 1
ATOM 1430 N N . TYR A 1 180 ? 14.768 -9.079 -16.051 1.00 45.25 180 TYR A N 1
ATOM 1431 C CA . TYR A 1 180 ? 14.998 -8.309 -14.822 1.00 45.25 180 TYR A CA 1
ATOM 1432 C C . TYR A 1 180 ? 14.714 -6.808 -14.946 1.00 45.25 180 TYR A C 1
ATOM 1434 O O . TYR A 1 180 ? 15.396 -6.007 -14.328 1.00 45.25 180 TYR A O 1
ATOM 1442 N N . MET A 1 181 ? 13.681 -6.403 -15.686 1.00 37.53 181 MET A N 1
ATOM 1443 C CA . MET A 1 181 ? 13.046 -5.091 -15.491 1.00 37.53 181 MET A CA 1
ATOM 1444 C C . MET A 1 181 ? 11.541 -5.181 -15.790 1.00 37.53 181 MET A C 1
ATOM 1446 O O . MET A 1 181 ? 11.094 -4.958 -16.907 1.00 37.53 181 MET A O 1
ATOM 1450 N N . GLY A 1 182 ? 10.740 -5.515 -14.776 1.00 39.06 182 GLY A N 1
ATOM 1451 C CA . GLY A 1 182 ? 9.394 -4.951 -14.619 1.00 39.06 182 GLY A CA 1
ATOM 1452 C C . GLY A 1 182 ? 8.322 -5.176 -15.695 1.00 39.06 182 GLY A C 1
ATOM 1453 O O . GLY A 1 182 ? 7.366 -4.418 -15.673 1.00 39.06 182 GLY A O 1
ATOM 1454 N N . ASN A 1 183 ? 8.424 -6.170 -16.583 1.00 39.78 183 ASN A N 1
ATOM 1455 C CA . ASN A 1 183 ? 7.303 -6.688 -17.386 1.00 39.78 183 ASN A CA 1
ATOM 14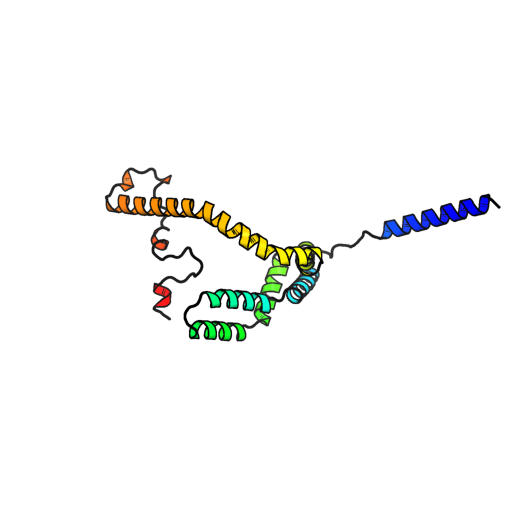56 C C . ASN A 1 183 ? 7.575 -8.168 -17.714 1.00 39.78 183 ASN A C 1
ATOM 1458 O O . ASN A 1 183 ? 8.337 -8.486 -18.622 1.00 39.78 183 ASN A O 1
ATOM 1462 N N . GLY A 1 184 ? 6.997 -9.075 -16.924 1.00 37.69 184 GLY A N 1
ATOM 1463 C CA . GLY A 1 184 ? 7.319 -10.508 -16.885 1.00 37.69 184 GLY A CA 1
ATOM 1464 C C . GLY A 1 184 ? 6.804 -11.363 -18.047 1.00 37.69 184 GLY A C 1
ATOM 1465 O O . GLY A 1 184 ? 6.271 -12.438 -17.793 1.00 37.69 184 GLY A O 1
ATOM 1466 N N . LEU A 1 185 ? 6.966 -10.926 -19.297 1.00 36.78 185 LEU A N 1
ATOM 1467 C CA . LEU A 1 185 ? 6.718 -11.769 -20.470 1.00 36.78 185 LEU A CA 1
ATOM 1468 C C . LEU A 1 185 ? 7.957 -11.796 -21.361 1.00 36.78 185 LEU A C 1
ATOM 1470 O O . LEU A 1 185 ? 8.443 -10.742 -21.780 1.00 36.78 185 LEU A O 1
ATOM 1474 N N . SER A 1 186 ? 8.454 -13.002 -21.643 1.00 47.62 186 SER A N 1
ATOM 1475 C CA . SER A 1 186 ? 9.520 -13.205 -22.624 1.00 47.62 186 SER A CA 1
ATOM 1476 C C . SER A 1 186 ? 9.008 -12.898 -24.035 1.00 47.62 186 SER A C 1
ATOM 1478 O O . SER A 1 186 ? 7.806 -12.955 -24.297 1.00 47.62 186 SER A O 1
ATOM 1480 N N . ASN A 1 187 ? 9.913 -12.589 -24.968 1.00 42.81 187 ASN A N 1
ATOM 1481 C CA . ASN A 1 187 ? 9.549 -12.304 -26.363 1.00 42.81 187 ASN A CA 1
ATOM 1482 C C . ASN A 1 187 ? 8.758 -13.453 -27.016 1.00 42.81 187 ASN A C 1
ATOM 1484 O O . ASN A 1 187 ? 7.851 -13.194 -27.796 1.00 42.81 187 ASN A O 1
ATOM 1488 N N . ALA A 1 188 ? 9.015 -14.702 -26.613 1.00 41.91 188 ALA A N 1
ATOM 1489 C CA . ALA A 1 188 ? 8.259 -15.868 -27.072 1.00 41.91 188 ALA A CA 1
ATOM 1490 C C . ALA A 1 188 ? 6.775 -15.827 -26.660 1.00 41.91 188 ALA A C 1
ATOM 1492 O O . ALA A 1 188 ? 5.920 -16.302 -27.393 1.00 41.91 188 ALA A O 1
ATOM 1493 N N . GLN A 1 189 ? 6.450 -15.217 -25.517 1.00 42.56 189 GLN A N 1
ATOM 1494 C CA . GLN A 1 189 ? 5.069 -15.088 -25.041 1.00 42.56 189 GLN A CA 1
ATOM 1495 C C . GLN A 1 189 ? 4.312 -13.925 -25.704 1.00 42.56 189 GLN A C 1
ATOM 1497 O O . GLN A 1 189 ? 3.106 -13.810 -25.517 1.00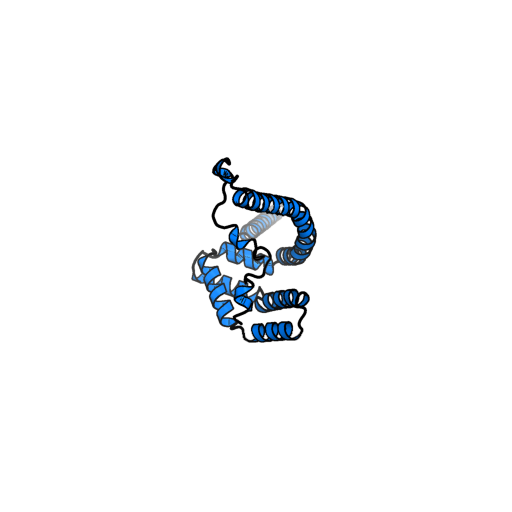 42.56 189 GLN A O 1
ATOM 1502 N N . ARG A 1 190 ? 5.001 -13.056 -26.461 1.00 51.84 190 ARG A N 1
ATOM 1503 C CA . ARG A 1 190 ? 4.379 -11.960 -27.225 1.00 51.84 190 ARG A CA 1
ATOM 1504 C C . ARG A 1 190 ? 4.015 -12.352 -28.654 1.00 51.84 190 ARG A C 1
ATOM 1506 O O . ARG A 1 190 ? 3.175 -11.691 -29.240 1.00 51.84 190 ARG A O 1
ATOM 1513 N N . GLU A 1 191 ? 4.641 -13.389 -29.207 1.00 43.50 191 GLU A N 1
ATOM 1514 C CA . GLU A 1 191 ? 4.363 -13.867 -30.571 1.00 43.50 191 GLU A CA 1
ATOM 1515 C C . GLU A 1 191 ? 3.192 -14.869 -30.631 1.00 43.50 191 GLU A C 1
ATOM 1517 O O . GLU A 1 191 ? 2.698 -15.166 -31.715 1.00 43.50 191 GLU A O 1
ATOM 1522 N N . GLU A 1 192 ? 2.718 -15.360 -29.478 1.00 46.09 192 GLU A N 1
ATOM 1523 C CA . GLU A 1 192 ? 1.536 -16.234 -29.353 1.00 46.09 192 GLU A CA 1
ATOM 1524 C C . GLU A 1 192 ? 0.235 -15.488 -28.971 1.00 46.09 192 GLU A C 1
ATOM 1526 O O . GLU A 1 192 ? -0.795 -16.131 -28.757 1.00 46.09 192 GLU A O 1
ATOM 1531 N N . MET A 1 193 ? 0.254 -14.150 -28.901 1.00 43.50 193 MET A N 1
ATOM 1532 C CA . MET A 1 193 ? -0.930 -13.291 -28.706 1.00 43.50 193 MET A CA 1
ATOM 1533 C C . MET A 1 193 ? -1.242 -12.476 -29.959 1.00 43.50 193 MET A C 1
ATOM 1535 O O . MET A 1 193 ? -2.448 -12.329 -30.258 1.00 43.50 193 MET A O 1
#

Radius of gyration: 29.54 Å; chains: 1; bounding box: 56×57×89 Å

Secondary structure (DSSP, 8-state):
-HHHHHHHHHHHHHHHHHHHHTS----PPP--HHHHHHHHHHHHHHS-HHHHHHHHHHHHHTT---HHHHHHHHHHHHT--HHHHHHHHHHHHHHH--HHHHHHHHHHHHSHHHHHHHHHHHHHHHHHHHHHHHHHHHHHHHHHHHHHHHHHHHHTTGGGGS-TTTSPPGGGGGTTTTTTSS----HHHHTT-

Foldseek 3Di:
DVVVVVVVVVVVVVVVVVVVVVPPCPPQPPWDLVLLLVLLVLLCVLDVVLVVVVVVLVVVLVVDPDPVVSVVSVVVSVPDPVVVVSVVSSVVRSVPDTSVVSVVSSCLRPPPVSVVCVVCVVVVCVVVVVVVCVVVVVVVVVVVVLLVVCVVCVVVVNNVPDDPVSPDDPPSVVVVQVCPDDDRDGPVNVVVD

Sequence (193 aa):
MASRLVHVSLALGTTLLILCLSMTMVGALKDTVKNRMKLADQYIFENPVEENMEGMARQHMLKMPDPKEREQLMRNLETLDMDHVRRITRHAMVKHFTTEELEFLINMYSTSVGKSVMAKIGAYSAELGPQIQEVMMPVMESNVEFYQEQERRAKRGELNDLPETIKLPPQSQKLKDGVYMGNGLSNAQREEM

InterPro domains:
  IPR018637 Domain of unknown function DUF2059 [PF09832] (95-141)

Organism: NCBI:txid72520